Protein AF-A0A812YQ31-F1 (afdb_monomer)

Nearest PDB structures (foldseek):
  6lm0-assembly1_B  TM=9.183E-01  e=3.142E-12  Calothrix sp. NIES-2098
  6lm0-assembly1_A  TM=9.181E-01  e=7.140E-11  Calothrix sp. NIES-2098
  7zoy-assembly1_A  TM=9.240E-01  e=2.851E-09  Synechocystis sp. PCC 7509
  6wp8-assembly1_A  TM=9.241E-01  e=3.699E-09  Mastigocladopsis repens
  6k6k-assembly1_A  TM=8.622E-01  e=5.011E-09  Mastigocladopsis repens

Foldseek 3Di:
DDDDDDDDDDDDDDDDDDDPVVVPDDDDPVVVVVVVVVVVVVVVPDDPDPDPPPDPPVVVPPDDPVVVVVVVVVVVVLVVLLVVQVVCLPVVVLQVLLLVLLVVLLVVLVVQLVVLVVCCVVVQVNVLRPLLNCLSVLSNVLSVCVNVVHQWDAAPNDTDNNSVLVSQLPNVLSLLLLLCLLLVFDPVLNCLLSVLSNLLSVLQVVLQRDDCVPCVPSSVVSNVSSVVSVVSNLVSCVPRRLVHSNVPFDPLSNVLSVQLSVLCVVLVVQLSVLCCCPDSHSSSHHPSVSSSSVSVSSCSNSVVSSVSSCCSVRVVVGPSNDDPPD

pLDDT: mean 79.83, std 22.01, range [25.92, 98.75]

Sequence (326 aa):
MAKAEAREVNWCPDDDTISVSEILATPSTKDEEDQKERDETVREGKLVTPEPSRDNSFAKDLFPEGVRKSLTSVSESLRDRQQKVQSSQHEWWTYQFAIWVSRVVFLLFALASAVLLVFWARHINEEAYVVTFFVMAIAALAYLAKISGMGEIKLGGRKLPIIRYIDWITTTPLMLFELCVVGGAEKHTAILVIGCDLLMLTGGIVSAMIVPKEKSLQRNLWFGISVFFFVIMVTALQVDVANGTVLERPPDVQQLFSYLKWLTIISWSGYPVVVLLGRAHFGLISKGMEDALLCILDCISKIGMEFFVVISCSGEGAQCHAKEDK

Mean predicted aligned error: 12.87 Å

Secondary structure (DSSP, 8-state):
-PPPP------PPP-----GGGGGPPPPHHHHHHHHHHHHHHHTT---PPP--S--HHHHHSS-HHHHHHHHHHHHHHHHHHHHHHHHTT-HHHHHHHHHHHHHHHHHHHHHHHHHHHHHHTTSSGGGTHHHHHHHHHHHHHHHHHHTT-S-EEETTEEE-HHHHHHHHHHHHHHHHHHHHHHT--HHHHHHHHHHHHHHHHHHHHHHHS-HHHHHHHHHHHHHHHHHHHHHHHHHIIIIIITTGGGGS-HHHHHHHHHHHHHHHHHHHHHHHHHHHTTTTT--S-HHHHHHHHHHHHIIIIIHHHHHHHIIIIIS---TT-----

Solvent-accessible surface area (backbone atoms only — not comparable to full-atom values): 17908 Å² total; per-residue (Å²): 135,87,82,84,88,80,86,84,83,86,82,84,83,83,89,82,78,85,62,79,72,72,79,69,65,75,81,52,78,64,57,56,51,59,48,50,55,52,52,49,54,62,71,66,68,65,78,79,73,78,75,85,71,77,84,64,60,73,65,62,77,75,48,57,70,71,57,50,55,49,52,51,53,52,53,49,56,51,49,56,46,28,52,54,25,59,66,48,55,72,40,63,64,47,47,52,49,22,51,53,50,43,52,54,49,24,51,52,26,45,50,52,22,54,53,42,51,51,40,44,77,66,64,53,67,48,84,72,40,54,61,51,28,50,42,26,42,47,44,20,52,35,34,48,34,48,77,70,73,41,50,62,46,78,50,92,91,40,78,40,59,52,34,58,54,56,33,46,73,58,33,52,49,48,56,49,50,51,53,27,49,50,20,53,40,51,72,69,56,42,49,48,36,38,51,23,47,54,49,15,48,49,21,42,51,56,20,59,63,48,51,62,92,82,41,48,67,60,25,52,49,27,38,51,50,12,53,51,26,47,51,51,26,53,45,47,49,48,52,56,17,66,70,36,42,20,72,78,46,58,72,68,44,39,51,51,40,51,52,43,50,51,48,46,55,59,42,56,57,46,50,62,53,46,46,45,36,11,80,71,61,60,28,67,41,30,68,26,51,41,51,32,53,52,45,52,41,50,47,52,47,48,55,51,43,45,50,55,49,47,43,42,48,66,71,70,64,40,72,53,78,66,74,80,91,123

Structure (mmCIF, N/CA/C/O backbone):
data_AF-A0A812YQ31-F1
#
_entry.id   AF-A0A812YQ31-F1
#
loop_
_atom_site.group_PDB
_atom_site.id
_atom_site.type_symbol
_atom_site.label_atom_id
_atom_site.label_alt_id
_atom_site.label_comp_id
_atom_site.label_asym_id
_atom_site.label_entity_id
_atom_site.label_seq_id
_atom_site.pdbx_PDB_ins_code
_atom_site.Cartn_x
_atom_site.Cartn_y
_atom_site.Cartn_z
_atom_site.occupancy
_atom_site.B_iso_or_equiv
_atom_site.auth_seq_id
_atom_site.auth_comp_id
_atom_site.auth_asym_id
_atom_site.auth_atom_id
_atom_site.pdbx_PDB_model_num
ATOM 1 N N . MET A 1 1 ? 63.910 5.066 31.520 1.00 38.97 1 MET A N 1
ATOM 2 C CA . MET A 1 1 ? 63.041 5.690 30.499 1.00 38.97 1 MET A CA 1
ATOM 3 C C . MET A 1 1 ? 61.609 5.312 30.827 1.00 38.97 1 MET A C 1
ATOM 5 O O . MET A 1 1 ? 61.298 4.129 30.849 1.00 38.97 1 MET A O 1
ATOM 9 N N . ALA A 1 2 ? 60.817 6.302 31.235 1.00 33.69 2 ALA A N 1
ATOM 10 C CA . ALA A 1 2 ? 59.476 6.135 31.785 1.00 33.69 2 ALA A CA 1
ATOM 11 C C . ALA A 1 2 ? 58.474 5.669 30.714 1.00 33.69 2 ALA A C 1
ATOM 13 O O . ALA A 1 2 ? 58.464 6.200 29.605 1.00 33.69 2 ALA A O 1
ATOM 14 N N . LYS A 1 3 ? 57.650 4.673 31.062 1.00 32.22 3 LYS A N 1
ATOM 15 C CA . LYS A 1 3 ? 56.455 4.260 30.313 1.00 32.22 3 LYS A CA 1
ATOM 16 C C . LYS A 1 3 ? 55.279 5.130 30.762 1.00 32.22 3 LYS A C 1
ATOM 18 O O . LYS A 1 3 ? 55.107 5.340 31.958 1.00 32.22 3 LYS A O 1
ATOM 23 N N . ALA A 1 4 ? 54.518 5.632 29.795 1.00 34.22 4 ALA A N 1
ATOM 24 C CA . ALA A 1 4 ? 53.351 6.478 30.001 1.00 34.22 4 ALA A CA 1
ATOM 25 C C . ALA A 1 4 ? 52.153 5.685 30.553 1.00 34.22 4 ALA A C 1
ATOM 27 O O . ALA A 1 4 ? 51.920 4.541 30.161 1.00 34.22 4 ALA A O 1
ATOM 28 N N . GLU A 1 5 ? 51.419 6.330 31.457 1.00 32.56 5 GLU A N 1
ATOM 29 C CA . GLU A 1 5 ? 50.183 5.882 32.096 1.00 32.56 5 GLU A CA 1
ATOM 30 C C . GLU A 1 5 ? 49.012 5.854 31.099 1.00 32.56 5 GLU A C 1
ATOM 32 O O . GLU A 1 5 ? 48.800 6.805 30.346 1.00 32.56 5 GLU A O 1
ATOM 37 N N . ALA A 1 6 ? 48.215 4.784 31.133 1.00 32.97 6 ALA A N 1
ATOM 38 C CA . ALA A 1 6 ? 46.879 4.736 30.548 1.00 32.97 6 ALA A CA 1
ATOM 39 C C . ALA A 1 6 ? 45.856 4.828 31.691 1.00 32.97 6 ALA A C 1
ATOM 41 O O . ALA A 1 6 ? 45.921 4.056 32.645 1.00 32.97 6 ALA A O 1
ATOM 42 N N . ARG A 1 7 ? 44.933 5.795 31.613 1.00 28.92 7 ARG A N 1
ATOM 43 C CA . ARG A 1 7 ? 43.797 5.930 32.536 1.00 28.92 7 ARG A CA 1
ATOM 44 C C . ARG A 1 7 ? 42.774 4.824 32.268 1.00 28.92 7 ARG A C 1
ATOM 46 O O . ARG A 1 7 ? 42.212 4.770 31.177 1.00 28.92 7 ARG A O 1
ATOM 53 N N . GLU A 1 8 ? 42.500 4.011 33.281 1.00 30.67 8 GLU A N 1
ATOM 54 C CA . GLU A 1 8 ? 41.323 3.145 33.355 1.00 30.67 8 GLU A CA 1
ATOM 55 C C . GLU A 1 8 ? 40.074 3.990 33.655 1.00 30.67 8 GLU A C 1
ATOM 57 O O . GLU A 1 8 ? 40.070 4.811 34.574 1.00 30.67 8 GLU A O 1
ATOM 62 N N . VAL A 1 9 ? 39.003 3.790 32.884 1.00 32.16 9 VAL A N 1
ATOM 63 C CA . VAL A 1 9 ? 37.647 4.220 33.246 1.00 32.16 9 VAL A CA 1
ATOM 64 C C . VAL A 1 9 ? 36.861 2.949 33.536 1.00 32.16 9 VAL A C 1
ATOM 66 O O . VAL A 1 9 ? 36.591 2.156 32.638 1.00 32.16 9 VAL A O 1
ATOM 69 N N . ASN A 1 10 ? 36.562 2.750 34.815 1.00 27.09 10 ASN A N 1
ATOM 70 C CA . ASN A 1 10 ? 35.830 1.615 35.356 1.00 27.09 10 ASN A CA 1
ATOM 71 C C . ASN A 1 10 ? 34.317 1.871 35.201 1.00 27.09 10 ASN A C 1
ATOM 73 O O . ASN A 1 10 ? 33.834 2.909 35.653 1.00 27.09 10 ASN A O 1
ATOM 77 N N . TRP A 1 11 ? 33.575 0.956 34.572 1.00 25.92 11 TRP A N 1
ATOM 78 C CA . TRP A 1 11 ? 32.107 0.986 34.518 1.00 25.92 11 TRP A CA 1
ATOM 79 C C . TRP A 1 11 ? 31.586 -0.334 35.102 1.00 25.92 11 TRP A C 1
ATOM 81 O O . TRP A 1 11 ? 31.586 -1.360 34.424 1.00 25.92 11 TRP A O 1
ATOM 91 N N . CYS A 1 12 ? 31.211 -0.319 36.385 1.00 31.73 12 CYS A N 1
ATOM 92 C CA . CYS A 1 12 ? 30.432 -1.392 37.008 1.00 31.73 12 CYS A CA 1
ATOM 93 C C . CYS A 1 12 ? 28.958 -1.273 36.581 1.00 31.73 12 CYS A C 1
ATOM 95 O O . CYS A 1 12 ? 28.433 -0.159 36.601 1.00 31.73 12 CYS A O 1
ATOM 97 N N . PRO A 1 13 ? 28.269 -2.383 36.270 1.00 35.03 13 PRO A N 1
ATOM 98 C CA . PRO A 1 13 ? 26.814 -2.451 36.308 1.00 35.03 13 PRO A CA 1
ATOM 99 C C . PRO A 1 13 ? 26.342 -2.862 37.715 1.00 35.03 13 PRO A C 1
ATOM 101 O O . PRO A 1 13 ? 26.778 -3.893 38.226 1.00 35.03 13 PRO A O 1
ATOM 104 N N . ASP A 1 14 ? 25.464 -2.065 38.330 1.00 32.38 14 ASP A N 1
ATOM 105 C CA . ASP A 1 14 ? 24.751 -2.437 39.558 1.00 32.38 14 ASP A CA 1
ATOM 106 C C . ASP A 1 14 ? 23.628 -3.447 39.247 1.00 32.38 14 ASP A C 1
ATOM 108 O O . ASP A 1 14 ? 22.883 -3.304 38.273 1.00 32.38 14 ASP A O 1
ATOM 112 N N . ASP A 1 15 ? 23.552 -4.483 40.085 1.00 36.34 15 ASP A N 1
ATOM 113 C CA . ASP A 1 15 ? 22.546 -5.546 40.118 1.00 36.34 15 ASP A CA 1
ATOM 114 C C . ASP A 1 15 ? 21.174 -5.010 40.569 1.00 36.34 15 ASP A C 1
ATOM 116 O O . ASP A 1 15 ? 20.996 -4.692 41.741 1.00 36.34 15 ASP A O 1
ATOM 120 N N . ASP A 1 16 ? 20.179 -5.030 39.679 1.00 34.41 16 ASP A N 1
ATOM 121 C CA . ASP A 1 16 ? 18.750 -5.002 40.030 1.00 34.41 16 ASP A CA 1
ATOM 122 C C . ASP A 1 16 ? 18.060 -6.223 39.398 1.00 34.41 16 ASP A C 1
ATOM 124 O O . ASP A 1 16 ? 17.380 -6.153 38.369 1.00 34.41 16 ASP A O 1
ATOM 128 N N . THR A 1 17 ? 18.263 -7.396 40.001 1.00 36.09 17 THR A N 1
ATOM 129 C CA . THR A 1 17 ? 17.480 -8.600 39.698 1.00 36.09 17 THR A CA 1
ATOM 130 C C . THR A 1 17 ? 16.288 -8.687 40.653 1.00 36.09 17 THR A C 1
ATOM 132 O O . THR A 1 17 ? 16.418 -9.031 41.824 1.00 36.09 17 THR A O 1
ATOM 135 N N . ILE A 1 18 ? 15.093 -8.377 40.142 1.00 36.38 18 ILE A N 1
ATOM 136 C CA . ILE A 1 18 ? 13.823 -8.547 40.863 1.00 36.38 18 ILE A CA 1
ATOM 137 C C . ILE A 1 18 ? 13.605 -10.043 41.145 1.00 36.38 18 ILE A C 1
ATOM 139 O O . ILE A 1 18 ? 13.580 -10.867 40.226 1.00 36.38 18 ILE A O 1
ATOM 143 N N . SER A 1 19 ? 13.451 -10.402 42.422 1.00 32.75 19 SER A N 1
ATOM 144 C CA . SER A 1 19 ? 13.240 -11.787 42.857 1.00 32.75 19 SER A CA 1
ATOM 145 C C . SER A 1 19 ? 11.811 -12.270 42.568 1.00 32.75 19 SER A C 1
ATOM 147 O O . SER A 1 19 ? 10.828 -11.561 42.776 1.00 32.75 19 SER A O 1
ATOM 149 N N . VAL A 1 20 ? 11.683 -13.528 42.137 1.00 37.25 20 VAL A N 1
ATOM 150 C CA . VAL A 1 20 ? 10.417 -14.184 41.742 1.00 37.25 20 VAL A CA 1
ATOM 151 C C . VAL A 1 20 ? 9.390 -14.281 42.892 1.00 37.25 20 VAL A C 1
ATOM 153 O O . VAL A 1 20 ? 8.209 -14.516 42.646 1.00 37.25 20 VAL A O 1
ATOM 156 N N . SER A 1 21 ? 9.787 -14.040 44.146 1.00 36.31 21 SER A N 1
ATOM 157 C CA . SER A 1 21 ? 8.885 -14.035 45.308 1.00 36.31 21 SER A CA 1
ATOM 158 C C . SER A 1 21 ? 7.972 -12.806 45.417 1.00 36.31 21 SER A C 1
ATOM 160 O O . SER A 1 21 ? 6.925 -12.917 46.047 1.00 36.31 21 SER A O 1
ATOM 162 N N . GLU A 1 22 ? 8.295 -11.672 44.784 1.00 38.97 22 GLU A N 1
ATOM 163 C CA . GLU A 1 22 ? 7.409 -10.487 44.777 1.00 38.97 22 GLU A CA 1
ATOM 164 C C . GLU A 1 22 ? 6.206 -10.637 43.833 1.00 38.97 22 GLU A C 1
ATOM 166 O O . GLU A 1 22 ? 5.187 -9.977 44.012 1.00 38.97 22 GLU A O 1
ATOM 171 N N . ILE A 1 23 ? 6.277 -11.554 42.862 1.00 40.53 23 ILE A N 1
ATOM 172 C CA . ILE A 1 23 ? 5.206 -11.788 41.878 1.00 40.53 23 ILE A CA 1
ATOM 173 C C . ILE A 1 23 ? 4.046 -12.611 42.478 1.00 40.53 23 ILE A C 1
ATOM 175 O O . ILE A 1 23 ? 2.942 -12.612 41.937 1.00 40.53 23 ILE A O 1
ATOM 179 N N . LEU A 1 24 ? 4.267 -13.300 43.605 1.00 34.81 24 LEU A N 1
ATOM 180 C CA . LEU A 1 24 ? 3.298 -14.222 44.215 1.00 34.81 24 LEU A CA 1
ATOM 181 C C . LEU A 1 24 ? 2.659 -13.704 45.515 1.00 34.81 24 LEU A C 1
ATOM 183 O O . LEU A 1 24 ? 1.992 -14.473 46.209 1.00 34.81 24 LEU A O 1
ATOM 187 N N . ALA A 1 25 ? 2.826 -12.424 45.857 1.00 39.62 25 ALA A N 1
ATOM 188 C CA . ALA A 1 25 ? 2.145 -11.845 47.012 1.00 39.62 25 ALA A CA 1
ATOM 189 C C . ALA A 1 25 ? 0.626 -11.768 46.763 1.00 39.62 25 ALA A C 1
ATOM 191 O O . ALA A 1 25 ? 0.162 -11.147 45.807 1.00 39.62 25 ALA A O 1
ATOM 192 N N . THR A 1 26 ? -0.159 -12.416 47.627 1.00 45.66 26 THR A N 1
ATOM 193 C CA . THR A 1 26 ? -1.621 -12.275 47.659 1.00 45.66 26 THR A CA 1
ATOM 194 C C . THR A 1 26 ? -2.001 -10.833 48.018 1.00 45.66 26 THR A C 1
ATOM 196 O O . THR A 1 26 ? -1.341 -10.268 48.897 1.00 45.66 26 THR A O 1
ATOM 199 N N . PRO A 1 27 ? -3.046 -10.241 47.402 1.00 43.50 27 PRO A N 1
ATOM 200 C CA . PRO A 1 27 ? -3.443 -8.858 47.671 1.00 43.50 27 PRO A CA 1
ATOM 201 C C . PRO A 1 27 ? -3.741 -8.636 49.158 1.00 43.50 27 PRO A C 1
ATOM 203 O O . PRO A 1 27 ? -4.258 -9.531 49.830 1.00 43.50 27 PRO A O 1
ATOM 206 N N . SER A 1 28 ? -3.405 -7.456 49.685 1.00 53.28 28 SER A N 1
ATOM 207 C CA . SER A 1 28 ? -3.736 -7.111 51.067 1.00 53.28 28 SER A CA 1
ATOM 208 C C . SER A 1 28 ? -5.233 -6.811 51.193 1.00 53.28 28 SER A C 1
ATOM 210 O O . SER A 1 28 ? -5.890 -6.430 50.228 1.00 53.28 28 SER A O 1
ATOM 212 N N . THR A 1 29 ? -5.782 -6.916 52.402 1.00 44.12 29 THR A N 1
ATOM 213 C CA . THR A 1 29 ? -7.202 -6.641 52.694 1.00 44.12 29 THR A CA 1
ATOM 214 C C . THR A 1 29 ? -7.669 -5.235 52.295 1.00 44.12 29 THR A C 1
ATOM 216 O O . THR A 1 29 ? -8.861 -5.035 52.093 1.00 44.12 29 THR A O 1
ATOM 219 N N . LYS A 1 30 ? -6.753 -4.267 52.141 1.00 45.62 30 LYS A N 1
ATOM 220 C CA . LYS A 1 30 ? -7.062 -2.935 51.593 1.00 45.62 30 LYS A CA 1
ATOM 221 C C . LYS A 1 30 ? -7.267 -2.945 50.081 1.00 45.62 30 LYS A C 1
ATOM 223 O O . LYS A 1 30 ? -8.137 -2.239 49.585 1.00 45.62 30 LYS A O 1
ATOM 228 N N . ASP A 1 31 ? -6.493 -3.757 49.365 1.00 47.62 31 ASP A N 1
ATOM 229 C CA . ASP A 1 31 ? -6.596 -3.865 47.910 1.00 47.62 31 ASP A CA 1
ATOM 230 C C . ASP A 1 31 ? -7.933 -4.506 47.515 1.00 47.62 31 ASP A C 1
ATOM 232 O O . ASP A 1 31 ? -8.534 -4.103 46.526 1.00 47.62 31 ASP A O 1
ATOM 236 N N . GLU A 1 32 ? -8.447 -5.438 48.328 1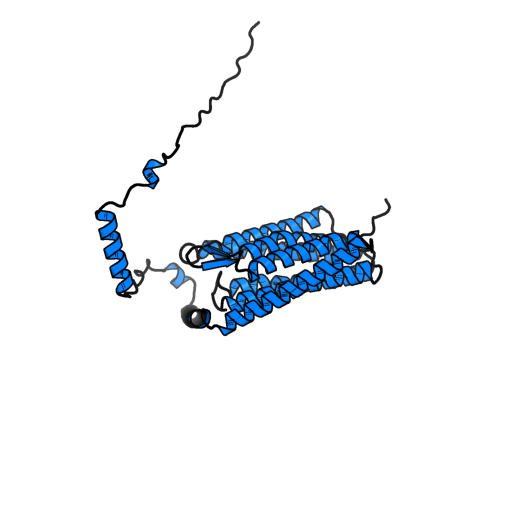.00 50.00 32 GLU A N 1
ATOM 237 C CA . GLU A 1 32 ? -9.771 -6.040 48.130 1.00 50.00 32 GLU A CA 1
ATOM 238 C C . GLU A 1 32 ? -10.928 -5.060 48.389 1.00 50.00 32 GLU A C 1
ATOM 240 O O . GLU A 1 32 ? -11.922 -5.099 47.662 1.00 50.00 32 GLU A O 1
ATOM 245 N N . GLU A 1 33 ? -10.818 -4.162 49.376 1.00 49.03 33 GLU A N 1
ATOM 246 C CA . GLU A 1 33 ? -11.825 -3.116 49.626 1.00 49.03 33 GLU A CA 1
ATOM 247 C C . GLU A 1 33 ? -11.858 -2.081 48.489 1.00 49.03 33 GLU A C 1
ATOM 249 O O . GLU A 1 33 ? -12.936 -1.794 47.962 1.00 49.03 33 GLU A O 1
ATOM 254 N N . ASP A 1 34 ? -10.691 -1.627 48.019 1.00 47.62 34 ASP A N 1
ATOM 255 C CA . ASP A 1 34 ? -10.569 -0.690 46.892 1.00 47.62 34 ASP A CA 1
ATOM 256 C C . ASP A 1 34 ? -11.064 -1.300 45.567 1.00 47.62 34 ASP A C 1
ATOM 258 O O . ASP A 1 34 ? -11.562 -0.594 44.681 1.00 47.62 34 ASP A O 1
ATOM 262 N N . GLN A 1 35 ? -10.934 -2.620 45.392 1.00 45.72 35 GLN A N 1
ATOM 263 C CA . GLN A 1 35 ? -11.453 -3.321 44.215 1.00 45.72 35 GLN A CA 1
ATOM 264 C C . GLN A 1 35 ? -12.970 -3.499 44.281 1.00 45.72 35 GLN A C 1
ATOM 266 O O . GLN A 1 35 ? -13.648 -3.363 43.263 1.00 45.72 35 GLN A O 1
ATOM 271 N N . LYS A 1 36 ? -13.517 -3.727 45.478 1.00 43.66 36 LYS A N 1
ATOM 272 C CA . LYS A 1 36 ? -14.957 -3.870 45.706 1.00 43.66 36 LYS A CA 1
ATOM 273 C C . LYS A 1 36 ? -15.701 -2.547 45.519 1.00 43.66 36 LYS A C 1
ATOM 275 O O . LYS A 1 36 ? -16.756 -2.534 44.890 1.00 43.66 36 LYS A O 1
ATOM 280 N N . GLU A 1 37 ? -15.114 -1.436 45.964 1.00 48.09 37 GLU A N 1
ATOM 281 C CA . GLU A 1 37 ? -15.661 -0.088 45.757 1.00 48.09 37 GLU A CA 1
ATOM 282 C C . GLU A 1 37 ? -15.625 0.316 44.267 1.00 48.09 37 GLU A C 1
ATOM 284 O O . GLU A 1 37 ? -16.568 0.920 43.741 1.00 48.09 37 GLU A O 1
ATOM 289 N N . ARG A 1 38 ? -14.575 -0.107 43.543 1.00 44.00 38 ARG A N 1
ATOM 290 C CA . ARG A 1 38 ? -14.428 0.082 42.088 1.00 44.00 38 ARG A CA 1
ATOM 291 C C . ARG A 1 38 ? -15.414 -0.769 41.280 1.00 44.00 38 ARG A C 1
ATOM 293 O O . ARG A 1 38 ? -15.962 -0.297 40.285 1.00 44.00 38 ARG A O 1
ATOM 300 N N . ASP A 1 39 ? -15.682 -1.997 41.715 1.00 43.28 39 ASP A N 1
ATOM 301 C CA . ASP A 1 39 ? -16.670 -2.880 41.087 1.00 43.28 39 ASP A CA 1
ATOM 302 C C . ASP A 1 39 ? -18.118 -2.437 41.375 1.00 43.28 39 ASP A C 1
ATOM 304 O O . ASP A 1 39 ? -18.990 -2.578 40.509 1.00 43.28 39 ASP A O 1
ATOM 308 N N . GLU A 1 40 ? -18.388 -1.833 42.538 1.00 45.62 40 GLU A N 1
ATOM 309 C CA . GLU A 1 40 ? -19.678 -1.199 42.846 1.00 45.62 40 GLU A CA 1
ATOM 310 C C . GLU A 1 40 ? -19.925 0.054 41.991 1.00 45.62 40 GLU A C 1
ATOM 312 O O . GLU A 1 40 ? -21.015 0.205 41.430 1.00 45.62 40 GLU A O 1
ATOM 317 N N . THR A 1 41 ? -18.907 0.892 41.761 1.00 45.50 41 THR A N 1
ATOM 318 C CA . THR A 1 41 ? -19.031 2.053 40.854 1.00 45.50 41 THR A CA 1
ATOM 319 C C . THR A 1 41 ? -19.254 1.650 39.393 1.00 45.50 41 THR A C 1
ATOM 321 O O . THR A 1 41 ? -19.950 2.355 38.659 1.00 45.50 41 THR A O 1
ATOM 324 N N . VAL A 1 42 ? -18.723 0.501 38.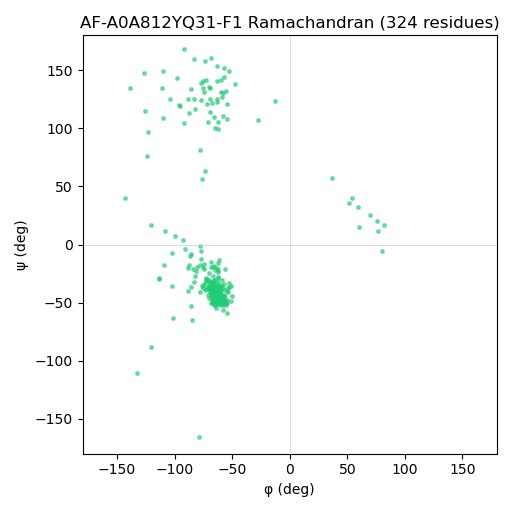962 1.00 47.78 42 VAL A N 1
ATOM 325 C CA . VAL A 1 42 ? -18.958 -0.055 37.618 1.00 47.78 42 VAL A CA 1
ATOM 326 C C . VAL A 1 42 ? -20.356 -0.679 37.493 1.00 47.78 42 VAL A C 1
ATOM 328 O O . VAL A 1 42 ? -20.981 -0.556 36.436 1.00 47.78 42 VAL A O 1
ATOM 331 N N . ARG A 1 43 ? -20.890 -1.300 38.556 1.00 35.72 43 ARG A N 1
ATOM 332 C CA . ARG A 1 43 ? -22.259 -1.854 38.577 1.00 35.72 43 ARG A CA 1
ATOM 333 C C . ARG A 1 43 ? -23.351 -0.784 38.582 1.00 35.72 43 ARG A C 1
ATOM 335 O O . ARG A 1 43 ? -24.414 -1.028 38.016 1.00 35.72 43 ARG A O 1
ATOM 342 N N . GLU A 1 44 ? -23.106 0.387 39.168 1.00 41.56 44 GLU A N 1
ATOM 343 C CA . GLU A 1 44 ? -24.109 1.460 39.257 1.00 41.56 44 GLU A CA 1
ATOM 344 C C . GLU A 1 44 ? -24.322 2.267 37.963 1.00 41.56 44 GLU A C 1
ATOM 346 O O . GLU A 1 44 ? -25.212 3.115 37.917 1.00 41.56 44 GLU A O 1
ATOM 351 N N . GLY A 1 45 ? -23.549 2.044 36.895 1.00 37.31 45 GLY A N 1
ATOM 352 C CA . GLY A 1 45 ? -23.780 2.715 35.607 1.00 37.31 45 GLY A CA 1
ATOM 353 C C . GLY A 1 45 ? -23.705 4.252 35.651 1.00 37.31 45 GLY A C 1
ATOM 354 O O . GLY A 1 45 ? -24.143 4.917 34.709 1.00 37.31 45 GLY A O 1
ATOM 355 N N . LYS A 1 46 ? -23.146 4.842 36.717 1.00 34.22 46 LYS A N 1
ATOM 356 C CA . LYS A 1 46 ? -22.910 6.285 36.801 1.00 34.22 46 LYS A CA 1
ATOM 357 C C . LYS A 1 46 ? -21.784 6.654 35.839 1.00 34.22 46 LYS A C 1
ATOM 359 O O . LYS A 1 46 ? -20.611 6.402 36.102 1.00 34.22 46 LYS A O 1
ATOM 364 N N . LEU A 1 47 ? -22.145 7.281 34.718 1.00 34.06 47 LEU A N 1
ATOM 365 C CA . LEU A 1 47 ? -21.202 8.070 33.931 1.00 34.06 47 LEU A CA 1
ATOM 366 C C . LEU A 1 47 ? -20.572 9.115 34.859 1.00 34.06 47 LEU A C 1
ATOM 368 O O . LEU A 1 47 ? -21.223 10.091 35.228 1.00 34.06 47 LEU A O 1
ATOM 372 N N . VAL A 1 48 ? -19.301 8.929 35.210 1.00 35.44 48 VAL A N 1
ATOM 373 C CA . VAL A 1 48 ? -18.477 10.017 35.735 1.00 35.44 48 VAL A CA 1
ATOM 374 C C . VAL A 1 48 ? -18.330 11.019 34.595 1.00 35.44 48 VAL A C 1
ATOM 376 O O . VAL A 1 48 ? -17.576 10.810 33.644 1.00 35.44 48 VAL A O 1
ATOM 379 N N . THR A 1 49 ? -19.126 12.084 34.642 1.00 34.12 49 THR A N 1
ATOM 380 C CA . THR A 1 49 ? -18.924 13.256 33.796 1.00 34.12 49 THR A CA 1
ATOM 381 C C . THR A 1 49 ? -17.530 13.803 34.097 1.00 34.12 49 THR A C 1
ATOM 383 O O . THR A 1 49 ? -17.235 14.021 35.275 1.00 34.12 49 THR A O 1
ATOM 386 N N . PRO A 1 50 ? -16.660 14.019 33.095 1.00 36.38 50 PRO A N 1
ATOM 387 C CA . PRO A 1 50 ? -15.383 14.658 33.359 1.00 36.38 50 PRO A CA 1
ATOM 388 C C . PRO A 1 50 ? -15.648 16.045 33.948 1.00 36.38 50 PRO A C 1
ATOM 390 O O . PRO A 1 50 ? -16.469 16.797 33.415 1.00 36.38 50 PRO A O 1
ATOM 393 N N . GLU A 1 51 ? -14.970 16.364 35.052 1.00 31.67 51 GLU A N 1
ATOM 394 C CA . GLU A 1 51 ? -14.897 17.730 35.571 1.00 31.67 51 GLU A CA 1
ATOM 395 C C . GLU A 1 51 ? -14.557 18.684 34.414 1.00 31.67 51 GLU A C 1
ATOM 397 O O . GLU A 1 51 ? -13.708 18.345 33.577 1.00 31.67 51 GLU A O 1
ATOM 402 N N . PRO A 1 52 ? -15.200 19.861 34.322 1.00 34.16 52 PRO A N 1
ATOM 403 C CA . PRO A 1 52 ? -14.911 20.804 33.257 1.00 34.16 52 PRO A CA 1
ATOM 404 C C . PRO A 1 52 ? -13.449 21.244 33.373 1.00 34.16 52 PRO A C 1
ATOM 406 O O . PRO A 1 52 ? -13.072 22.016 34.253 1.00 34.16 52 PRO A O 1
ATOM 409 N N . SER A 1 53 ? -12.611 20.730 32.473 1.00 43.50 53 SER A N 1
ATOM 410 C CA . SER A 1 53 ? -11.213 21.122 32.357 1.00 43.50 53 SER A CA 1
ATOM 411 C C . SER A 1 53 ? -11.121 22.635 32.162 1.00 43.50 53 SER A C 1
ATOM 413 O O . SER A 1 53 ? -11.837 23.176 31.316 1.00 43.50 53 SER A O 1
ATOM 415 N N . ARG A 1 54 ? -10.231 23.269 32.939 1.00 43.12 54 ARG A N 1
ATOM 416 C CA . ARG A 1 54 ? -9.768 24.668 32.861 1.00 43.12 54 ARG A CA 1
ATOM 417 C C . ARG A 1 54 ? -10.155 25.395 31.564 1.00 43.12 54 ARG A C 1
ATOM 419 O O . ARG A 1 54 ? -9.792 24.967 30.474 1.00 43.12 54 ARG A O 1
ATOM 426 N N . ASP A 1 55 ? -10.843 26.521 31.747 1.00 42.94 55 ASP A N 1
ATOM 427 C CA . ASP A 1 55 ? -11.292 27.496 30.748 1.00 42.94 55 ASP A CA 1
ATOM 428 C C . ASP A 1 55 ? -10.399 27.560 29.491 1.00 42.94 55 ASP A C 1
ATOM 430 O O . ASP A 1 55 ? -9.286 28.084 29.510 1.00 42.94 55 ASP A O 1
ATOM 434 N N . ASN A 1 56 ? -10.908 27.020 28.378 1.00 48.38 56 ASN A N 1
ATOM 435 C CA . ASN A 1 56 ? -10.299 27.099 27.046 1.00 48.38 56 ASN A CA 1
ATOM 436 C C . ASN A 1 56 ? -10.456 28.521 26.465 1.00 48.38 56 ASN A C 1
ATOM 438 O O . ASN A 1 56 ? -11.129 28.712 25.447 1.00 48.38 56 ASN A O 1
ATOM 442 N N . SER A 1 57 ? -9.856 29.530 27.102 1.00 48.22 57 SER A N 1
ATOM 443 C CA . SER A 1 57 ? -9.806 30.905 26.579 1.00 48.22 57 SER A CA 1
ATOM 444 C C . SER A 1 57 ? -9.147 30.956 25.195 1.00 48.22 57 SER A C 1
ATOM 446 O O . SER A 1 57 ? -9.661 31.598 24.288 1.00 48.22 57 SER A O 1
ATOM 448 N N . PHE A 1 58 ? -8.119 30.135 24.968 1.00 52.44 58 PHE A N 1
ATOM 449 C CA . PHE A 1 58 ? -7.401 30.051 23.692 1.00 52.44 58 PHE A CA 1
ATOM 450 C C . PHE A 1 58 ? -8.286 29.657 22.492 1.00 52.44 58 PHE A C 1
ATOM 452 O O . PHE A 1 58 ? -8.107 30.158 21.387 1.00 52.44 58 PHE A O 1
ATOM 459 N N . ALA A 1 59 ? -9.279 28.784 22.692 1.00 51.53 59 ALA A N 1
ATOM 460 C CA . ALA A 1 59 ? -10.201 28.383 21.625 1.00 51.53 59 ALA A CA 1
ATOM 461 C C . ALA A 1 59 ? -11.325 29.406 21.382 1.00 51.53 59 ALA A C 1
ATOM 463 O O . ALA A 1 59 ? -11.960 29.363 20.328 1.00 51.53 59 ALA A O 1
ATOM 464 N N . LYS A 1 60 ? -11.599 30.291 22.355 1.00 50.75 60 LYS A N 1
ATOM 465 C CA . LYS A 1 60 ? -12.595 31.368 22.225 1.00 50.75 60 LYS A CA 1
ATOM 466 C C . LYS A 1 60 ? -12.085 32.495 21.320 1.00 50.75 60 LYS A C 1
ATOM 468 O O . LYS A 1 60 ? -12.890 33.051 20.584 1.00 50.75 60 LYS A O 1
ATOM 473 N N . ASP A 1 61 ? -10.779 32.757 21.326 1.00 58.97 61 ASP A N 1
ATOM 474 C CA . ASP A 1 61 ? -10.172 33.863 20.571 1.00 58.97 61 ASP A CA 1
ATOM 475 C C . ASP A 1 61 ? -9.785 33.486 19.128 1.00 58.97 61 ASP A C 1
ATOM 477 O O . ASP A 1 61 ? -9.644 34.355 18.270 1.00 58.97 61 ASP A O 1
ATOM 481 N N . LEU A 1 62 ? -9.627 32.189 18.834 1.00 67.56 62 LEU A N 1
ATOM 482 C CA . LEU A 1 62 ? -9.105 31.709 17.547 1.00 67.56 62 LEU A CA 1
ATOM 483 C C . LEU A 1 62 ? -10.168 31.596 16.437 1.00 67.56 62 LEU A C 1
ATOM 485 O O . LEU A 1 62 ? -9.818 31.565 15.258 1.00 67.56 62 LEU A O 1
ATOM 489 N N . PHE A 1 63 ? -11.459 31.514 16.787 1.00 72.12 63 PHE A N 1
ATOM 490 C CA . PHE A 1 63 ? -12.534 31.264 15.821 1.00 72.12 63 PHE A CA 1
ATOM 491 C C . PHE A 1 63 ? -13.789 32.115 16.087 1.00 72.12 63 PHE A C 1
ATOM 493 O O . PHE A 1 63 ? -14.273 32.144 17.219 1.00 72.12 63 PHE A O 1
ATOM 500 N N . PRO A 1 64 ? -14.392 32.731 15.048 1.00 83.62 64 PRO A N 1
ATOM 501 C CA . PRO A 1 64 ? -15.669 33.438 15.164 1.00 83.62 64 PRO A CA 1
ATOM 502 C C . PRO A 1 64 ? -16.797 32.542 15.704 1.00 83.62 64 PRO A C 1
ATOM 504 O O . PRO A 1 64 ? -16.829 31.340 15.427 1.00 83.62 64 PRO A O 1
ATOM 507 N N . GLU A 1 65 ? -17.792 33.122 16.387 1.00 76.94 65 GLU A N 1
ATOM 508 C CA . GLU A 1 65 ? -18.918 32.367 16.973 1.00 76.94 65 GLU A CA 1
ATOM 509 C C . GLU A 1 65 ? -19.651 31.459 15.971 1.00 76.94 65 GLU A C 1
ATOM 511 O O . GLU A 1 65 ? -20.049 30.344 16.317 1.00 76.94 65 GLU A O 1
ATOM 516 N N . GLY A 1 66 ? -19.806 31.907 14.720 1.00 76.62 66 GLY A N 1
ATOM 517 C CA . GLY A 1 66 ? -20.423 31.110 13.655 1.00 76.62 66 GLY A CA 1
ATOM 518 C C . GLY A 1 66 ? -19.630 29.842 13.326 1.00 76.62 66 GLY A C 1
ATOM 519 O O . GLY A 1 66 ? -20.212 28.768 13.170 1.00 76.62 66 GLY A O 1
ATOM 520 N N . VAL A 1 67 ? -18.296 29.937 13.308 1.00 78.75 67 VAL A N 1
ATOM 521 C CA . VAL A 1 67 ? -17.402 28.786 13.109 1.00 78.75 67 VAL A CA 1
ATOM 522 C C . VAL A 1 67 ? -17.495 27.848 14.306 1.00 78.75 67 VAL A C 1
ATOM 524 O O . VAL A 1 67 ? -17.605 26.639 14.130 1.00 78.75 67 VAL A O 1
ATOM 527 N N . ARG A 1 68 ? -17.555 28.388 15.526 1.00 77.38 68 ARG A N 1
ATOM 528 C CA . ARG A 1 68 ? -17.683 27.586 16.746 1.00 77.38 68 ARG A CA 1
ATOM 529 C C . ARG A 1 68 ? -18.970 26.759 16.775 1.00 77.38 68 ARG A C 1
ATOM 531 O O . ARG A 1 68 ? -18.898 25.567 17.050 1.00 77.38 68 ARG A O 1
ATOM 538 N N . LYS A 1 69 ? -20.118 27.364 16.447 1.00 78.75 69 LYS A N 1
ATOM 539 C CA . LYS A 1 69 ? -21.414 26.660 16.364 1.00 78.75 69 LYS A CA 1
ATOM 540 C C . LYS A 1 69 ? -21.418 25.574 15.285 1.00 78.75 69 LYS A C 1
ATOM 542 O O . LYS A 1 69 ? -21.974 24.497 15.491 1.00 78.75 69 LYS A O 1
ATOM 547 N N . SER A 1 70 ? -20.770 25.840 14.150 1.00 78.56 70 SER A N 1
ATOM 548 C CA . SER A 1 70 ? -20.582 24.841 13.095 1.00 78.56 70 SER A CA 1
ATOM 549 C C . SER A 1 70 ? -19.727 23.668 13.588 1.00 78.56 70 SER A C 1
ATOM 551 O O . SER A 1 70 ? -20.132 22.514 13.469 1.00 78.56 70 SER A O 1
ATOM 553 N N . LEU A 1 71 ? -18.596 23.945 14.247 1.00 80.75 71 LEU A N 1
ATOM 554 C CA . LEU A 1 71 ? -17.719 22.915 14.811 1.00 80.75 71 LEU A CA 1
ATOM 555 C C . LEU A 1 71 ? -18.421 22.065 15.876 1.00 80.75 71 LEU A C 1
ATOM 557 O O . LEU A 1 71 ? -18.238 20.848 15.895 1.00 80.75 71 LEU A O 1
ATOM 561 N N . THR A 1 72 ? -19.241 22.670 16.742 1.00 80.25 72 THR A N 1
ATOM 562 C CA . THR A 1 72 ? -20.012 21.918 17.744 1.00 80.25 72 THR A CA 1
ATOM 563 C C . THR A 1 72 ? -21.072 21.036 17.090 1.00 80.25 72 THR A C 1
ATOM 565 O O . THR A 1 72 ? -21.146 19.857 17.422 1.00 80.25 72 THR A O 1
ATOM 568 N N . SER A 1 73 ? -21.808 21.558 16.104 1.00 83.31 73 SER A N 1
ATOM 569 C CA . SER A 1 73 ? -22.809 20.803 15.335 1.00 83.31 73 SER A CA 1
ATOM 570 C C . SER A 1 73 ? -22.189 19.615 14.585 1.00 83.31 73 SER A C 1
ATOM 572 O O . SER A 1 73 ? -22.687 18.490 14.655 1.00 83.31 73 SER A O 1
ATOM 574 N N . VAL A 1 74 ? -21.041 19.825 13.932 1.00 81.81 74 VAL A N 1
ATOM 575 C CA . VAL A 1 74 ? -20.271 18.754 13.281 1.00 81.81 74 VAL A CA 1
ATOM 576 C C . VAL A 1 74 ? -19.788 17.732 14.311 1.00 81.81 74 VAL A C 1
ATOM 578 O O . VAL A 1 74 ? -19.904 16.529 14.086 1.00 81.81 74 VAL A O 1
ATOM 581 N N . SER A 1 75 ? -19.278 18.185 15.457 1.00 82.75 75 SER A N 1
ATOM 582 C CA . SER A 1 75 ? -18.795 17.296 16.516 1.00 82.75 75 SER A CA 1
ATOM 583 C C . SER A 1 75 ? -19.909 16.444 17.133 1.00 82.75 75 SER A C 1
ATOM 585 O O . SER A 1 75 ? -19.655 15.292 17.480 1.00 82.75 75 SER A O 1
ATOM 587 N N . GLU A 1 76 ? -21.123 16.974 17.269 1.00 84.44 76 GLU A N 1
ATOM 588 C CA . GLU A 1 76 ? -22.306 16.216 17.697 1.00 84.44 76 GLU A CA 1
ATOM 589 C C . GLU A 1 76 ? -22.712 15.181 16.644 1.00 84.44 76 GLU A C 1
ATOM 591 O O . GLU A 1 76 ? -22.777 13.995 16.955 1.00 84.44 76 GLU A O 1
ATOM 596 N N . SER A 1 77 ? -22.832 15.588 15.377 1.00 83.81 77 SER A N 1
ATOM 597 C CA . SER A 1 77 ? -23.154 14.682 14.264 1.00 83.81 77 SER A CA 1
ATOM 598 C C . SER A 1 77 ? -22.161 13.516 14.132 1.00 83.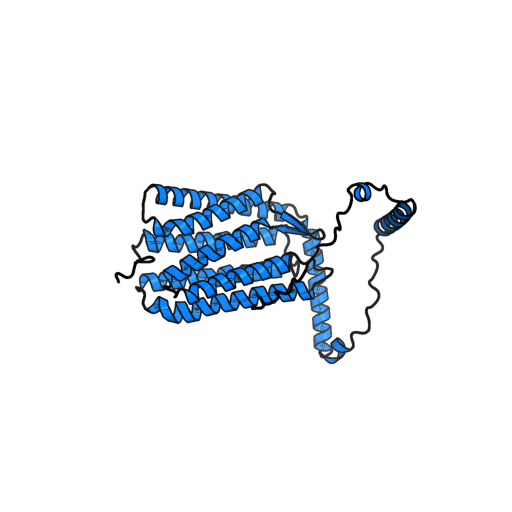81 77 SER A C 1
ATOM 600 O O . SER A 1 77 ? -22.546 12.371 13.876 1.00 83.81 77 SER A O 1
ATOM 602 N N . LEU A 1 78 ? -20.865 13.780 14.337 1.00 84.19 78 LEU A N 1
ATOM 603 C CA . LEU A 1 78 ? -19.830 12.746 14.332 1.00 84.19 78 LEU A CA 1
ATOM 604 C C . LEU A 1 78 ? -19.979 11.773 15.507 1.00 84.19 78 LEU A C 1
ATOM 606 O O . LEU A 1 78 ? -19.822 10.569 15.303 1.00 84.19 78 LEU A O 1
ATOM 610 N N . ARG A 1 79 ? -20.309 12.265 16.708 1.00 84.25 79 ARG A N 1
ATOM 611 C CA . ARG A 1 79 ? -20.545 11.419 17.890 1.00 84.25 79 ARG A CA 1
ATOM 612 C C . ARG A 1 79 ? -21.760 10.514 17.706 1.00 84.25 79 ARG A C 1
ATOM 614 O O . ARG A 1 79 ? -21.655 9.318 17.969 1.00 84.25 79 ARG A O 1
ATOM 621 N N . ASP A 1 80 ? -22.851 11.040 17.157 1.00 85.25 80 ASP A N 1
ATOM 622 C CA . ASP A 1 80 ? -24.048 10.247 16.852 1.00 85.25 80 ASP A CA 1
ATOM 623 C C . ASP A 1 80 ? -23.733 9.120 15.859 1.00 85.25 80 ASP A C 1
ATOM 625 O O . ASP A 1 80 ? -24.143 7.967 16.035 1.00 85.25 80 ASP A O 1
ATOM 629 N N . ARG A 1 81 ? -22.939 9.425 14.821 1.00 82.44 81 ARG A N 1
ATOM 630 C CA . ARG A 1 81 ? -22.472 8.419 13.856 1.00 82.44 81 ARG A CA 1
ATOM 631 C C . ARG A 1 81 ? -21.584 7.366 14.507 1.00 82.44 81 ARG A C 1
ATOM 633 O O . ARG A 1 81 ? -21.795 6.183 14.256 1.00 82.44 81 ARG A O 1
ATOM 640 N N . GLN A 1 82 ? -20.628 7.768 15.342 1.00 84.06 82 GLN A N 1
ATOM 641 C CA . GLN A 1 82 ? -19.759 6.843 16.076 1.00 84.06 82 GLN A CA 1
ATOM 642 C C . GLN A 1 82 ? -20.571 5.896 16.962 1.00 84.06 82 GLN A C 1
ATOM 644 O O . GLN A 1 82 ? -20.338 4.689 16.948 1.00 84.06 82 GLN A O 1
ATOM 649 N N . GLN A 1 83 ? -21.569 6.415 17.679 1.00 83.12 83 GLN A N 1
ATOM 650 C CA . GLN A 1 83 ? -22.430 5.607 18.538 1.00 83.12 83 GLN A CA 1
ATOM 651 C C . GLN A 1 83 ? -23.258 4.600 17.727 1.00 83.12 83 GLN A C 1
ATOM 6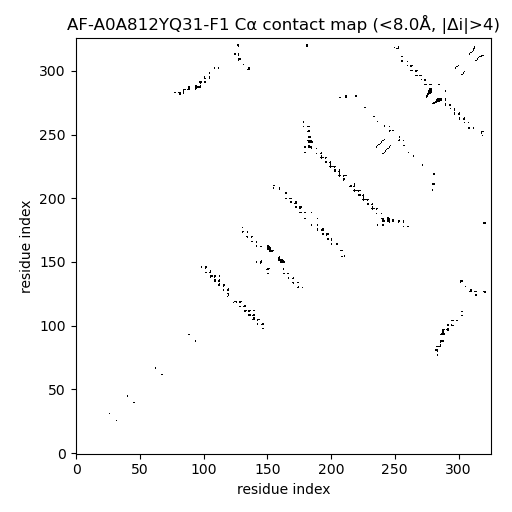53 O O . GLN A 1 83 ? -23.355 3.432 18.108 1.00 83.12 83 GLN A O 1
ATOM 658 N N . LYS A 1 84 ? -23.786 5.015 16.568 1.00 82.06 84 LYS A N 1
ATOM 659 C CA . LYS A 1 84 ? -24.497 4.123 15.639 1.00 82.06 84 LYS A CA 1
ATOM 660 C C . LYS A 1 84 ? -23.588 3.044 15.040 1.00 82.06 84 LYS A C 1
ATOM 662 O O . LYS A 1 84 ? -24.019 1.914 14.842 1.00 82.06 84 LYS A O 1
ATOM 667 N N . VAL A 1 85 ? -22.334 3.372 14.743 1.00 80.31 85 VAL A N 1
ATOM 668 C CA . VAL A 1 85 ? -21.350 2.393 14.253 1.00 80.31 85 VAL A CA 1
ATOM 669 C C . VAL A 1 85 ? -20.957 1.413 15.357 1.00 80.31 85 VAL A C 1
ATOM 671 O O . VAL A 1 85 ? -20.756 0.230 15.101 1.00 80.31 85 VAL A O 1
ATOM 674 N N . GLN A 1 86 ? -20.874 1.878 16.601 1.00 77.81 86 GLN A N 1
ATOM 675 C CA . GLN A 1 86 ? -20.555 1.020 17.733 1.00 77.81 86 GLN A CA 1
ATOM 676 C C . GLN A 1 86 ? -21.681 0.022 18.033 1.00 77.81 86 GLN A C 1
ATOM 678 O O . GLN A 1 86 ? -21.390 -1.137 18.329 1.00 77.81 86 GLN A O 1
ATOM 683 N N . SER A 1 87 ? -22.951 0.419 17.890 1.00 73.69 87 SER A N 1
ATOM 684 C CA . SER A 1 87 ? -24.072 -0.527 17.971 1.00 73.69 87 SER A CA 1
ATOM 685 C C . SER A 1 87 ? -24.106 -1.489 16.778 1.00 73.69 87 SER A C 1
ATOM 687 O O . SER A 1 87 ? -24.374 -2.676 16.966 1.00 73.69 87 SER A O 1
ATOM 689 N N . SER A 1 88 ? -23.750 -1.020 15.576 1.00 71.75 88 SER A N 1
ATOM 690 C CA . SER A 1 88 ? -23.682 -1.857 14.371 1.00 71.75 88 SER A CA 1
ATOM 691 C C . SER A 1 88 ? -22.476 -2.800 14.336 1.00 71.75 88 SER A C 1
ATOM 693 O O . SER A 1 88 ? -22.454 -3.778 13.595 1.00 71.75 88 SER A O 1
ATOM 695 N N . GLN A 1 89 ? -21.457 -2.569 15.165 1.00 66.19 89 GLN A N 1
ATOM 696 C CA . GLN A 1 89 ? -20.255 -3.402 15.200 1.00 66.19 89 GLN A CA 1
ATOM 697 C C . GLN A 1 89 ? -20.546 -4.863 15.596 1.00 66.19 89 GLN A C 1
ATOM 699 O O . GLN A 1 89 ? -19.760 -5.754 15.268 1.00 66.19 89 GLN A O 1
ATOM 704 N N . HIS A 1 90 ? -21.670 -5.108 16.273 1.00 64.00 90 HIS A N 1
ATOM 705 C CA . HIS A 1 90 ? -22.159 -6.441 16.626 1.00 64.00 90 HIS A CA 1
ATOM 706 C C . HIS A 1 90 ? -23.092 -7.049 15.571 1.00 64.00 90 HIS A C 1
ATOM 708 O O . HIS A 1 90 ? -23.495 -8.205 15.710 1.00 64.00 90 HIS A O 1
ATOM 714 N N . GLU A 1 91 ? -23.429 -6.310 14.512 1.00 71.81 91 GLU A N 1
ATOM 715 C CA . GLU A 1 91 ? -24.258 -6.818 13.428 1.00 71.81 91 GLU A CA 1
ATOM 716 C C . GLU A 1 91 ? -23.516 -7.928 12.696 1.00 71.81 91 GLU A C 1
ATOM 718 O O . GLU A 1 91 ? -22.531 -7.715 11.977 1.00 71.81 91 GLU A O 1
ATOM 723 N N . TRP A 1 92 ? -24.031 -9.140 12.889 1.00 74.62 92 TRP A N 1
ATOM 724 C CA . TRP A 1 92 ? -23.466 -10.379 12.379 1.00 74.62 92 TRP A CA 1
ATOM 725 C C . TRP A 1 92 ? -23.166 -10.316 10.876 1.00 74.62 92 TRP A C 1
ATOM 727 O O . TRP A 1 92 ? -22.138 -10.831 10.442 1.00 74.62 92 TRP A O 1
ATOM 737 N N . TRP A 1 93 ? -23.987 -9.619 10.080 1.00 79.88 93 TRP A N 1
ATOM 738 C CA . TRP A 1 93 ? -23.794 -9.549 8.629 1.00 79.88 93 TRP A CA 1
ATOM 739 C C . TRP A 1 93 ? -22.501 -8.834 8.219 1.00 79.88 93 TRP A C 1
ATOM 741 O O . TRP A 1 93 ? -21.840 -9.293 7.291 1.00 79.88 93 TRP A O 1
ATOM 751 N N . THR A 1 94 ? -22.098 -7.749 8.897 1.00 79.88 94 THR A N 1
ATOM 752 C CA . THR A 1 94 ? -20.876 -7.006 8.526 1.00 79.88 94 THR A CA 1
ATOM 753 C C . THR A 1 94 ? -19.631 -7.851 8.773 1.00 79.88 94 THR A C 1
ATOM 755 O O . THR A 1 94 ? -18.679 -7.822 7.994 1.00 79.88 94 THR A O 1
ATOM 758 N N . TYR A 1 95 ? -19.667 -8.653 9.835 1.00 81.06 95 TYR A N 1
ATOM 759 C CA . TYR A 1 95 ? -18.619 -9.596 10.181 1.00 81.06 95 TYR A CA 1
ATOM 760 C C . TYR A 1 95 ? -18.563 -10.775 9.202 1.00 81.06 95 TYR A C 1
ATOM 762 O O . TYR A 1 95 ? -17.486 -11.107 8.707 1.00 81.06 95 TYR A O 1
ATOM 770 N N . GLN A 1 96 ? -19.713 -11.370 8.868 1.00 86.25 96 GLN A N 1
ATOM 771 C CA . GLN A 1 96 ? -19.777 -12.449 7.879 1.00 86.25 96 GLN A CA 1
ATOM 772 C C . GLN A 1 96 ? -19.300 -11.990 6.504 1.00 86.25 96 GLN A C 1
ATOM 774 O O . GLN A 1 96 ? -18.508 -12.682 5.871 1.00 86.25 96 GLN A O 1
ATOM 779 N N . PHE A 1 97 ? -19.733 -10.808 6.064 1.00 89.25 97 PHE A N 1
ATOM 780 C CA . PHE A 1 97 ? -19.286 -10.221 4.806 1.00 89.25 97 PHE A CA 1
ATOM 781 C C . PHE A 1 97 ? -17.761 -10.069 4.773 1.00 89.25 97 PHE A C 1
ATOM 783 O O . PHE A 1 97 ? -17.118 -10.541 3.838 1.00 89.25 97 PHE A O 1
ATOM 790 N N . ALA A 1 98 ? -17.165 -9.510 5.830 1.00 89.56 98 ALA A N 1
ATOM 791 C CA . ALA A 1 98 ? -15.716 -9.353 5.930 1.00 89.56 98 ALA A CA 1
ATOM 792 C C . ALA A 1 98 ? -14.961 -10.691 5.883 1.00 89.56 98 ALA A C 1
ATOM 794 O O . ALA A 1 98 ? -13.915 -10.784 5.237 1.00 89.56 98 ALA A O 1
ATOM 795 N N . ILE A 1 99 ? -15.485 -11.738 6.532 1.00 90.69 99 ILE A N 1
ATOM 796 C CA . ILE A 1 99 ? -14.905 -13.088 6.477 1.00 90.69 99 ILE A CA 1
ATOM 797 C C . ILE A 1 99 ? -14.963 -13.646 5.058 1.00 90.69 99 ILE A C 1
ATOM 799 O O . ILE A 1 99 ? -13.957 -14.162 4.574 1.00 90.69 99 ILE A O 1
ATOM 803 N N . TRP A 1 100 ? -16.116 -13.555 4.392 1.00 93.94 100 TRP A N 1
ATOM 804 C CA . TRP A 1 100 ? -16.274 -14.058 3.029 1.00 93.94 100 TRP A CA 1
ATOM 805 C C . TRP A 1 100 ? -15.335 -13.351 2.057 1.00 93.94 100 TRP A C 1
ATOM 807 O O . TRP A 1 100 ? -14.618 -14.025 1.322 1.00 93.94 100 TRP A O 1
ATOM 817 N N . VAL A 1 101 ? -15.255 -12.020 2.127 1.00 95.25 101 VAL A N 1
ATOM 818 C CA . VAL A 1 101 ? -14.295 -11.235 1.340 1.00 95.25 101 VAL A CA 1
ATOM 819 C C . VAL A 1 101 ? -12.861 -11.680 1.642 1.00 95.25 101 VAL A C 1
ATOM 821 O O . VAL A 1 101 ? -12.111 -11.974 0.717 1.00 95.25 101 VAL A O 1
ATOM 824 N N . SER A 1 102 ? -12.490 -11.828 2.919 1.00 94.62 102 SER A N 1
ATOM 825 C CA . SER A 1 102 ? -11.138 -12.265 3.309 1.00 94.62 102 SER A CA 1
ATOM 826 C C . SER A 1 102 ? -10.793 -13.662 2.779 1.00 94.62 102 SER A C 1
ATOM 828 O O . SER A 1 102 ? -9.656 -13.900 2.386 1.00 94.62 102 SER A O 1
ATOM 830 N N . ARG A 1 103 ? -11.758 -14.592 2.748 1.00 96.38 103 ARG A N 1
ATOM 831 C CA . ARG A 1 103 ? -11.571 -15.947 2.200 1.00 96.38 103 ARG A CA 1
ATOM 832 C C . ARG A 1 103 ? -11.386 -15.935 0.689 1.00 96.38 103 ARG A C 1
ATOM 834 O O . ARG A 1 103 ? -10.521 -16.643 0.190 1.00 96.38 103 ARG A O 1
ATOM 841 N N . VAL A 1 104 ? -12.176 -15.138 -0.028 1.00 97.12 104 VAL A N 1
ATOM 842 C CA . VAL A 1 104 ? -12.018 -14.982 -1.481 1.00 97.12 104 VAL A CA 1
ATOM 843 C C . VAL A 1 104 ? -10.645 -14.391 -1.792 1.00 97.12 104 VAL A C 1
ATOM 845 O O . VAL A 1 104 ? -9.915 -14.956 -2.597 1.00 97.12 104 VAL A O 1
ATOM 848 N N . VAL A 1 105 ? -10.253 -13.319 -1.101 1.00 96.50 105 VAL A N 1
ATOM 849 C CA . VAL A 1 105 ? -8.944 -12.677 -1.291 1.00 96.50 105 VAL A CA 1
ATOM 850 C C . VAL A 1 105 ? -7.791 -13.626 -0.951 1.00 96.50 105 VAL A C 1
ATOM 852 O O . VAL A 1 105 ? -6.840 -13.722 -1.722 1.00 96.50 105 VAL A O 1
ATOM 855 N N . PHE A 1 106 ? -7.902 -14.404 0.131 1.00 97.44 106 PHE A N 1
ATOM 856 C CA . PHE A 1 106 ? -6.950 -15.476 0.438 1.00 97.44 106 PHE A CA 1
ATOM 857 C C . PHE A 1 106 ? -6.788 -16.458 -0.732 1.00 97.44 106 PHE A C 1
ATOM 859 O O . PHE A 1 106 ? -5.664 -16.741 -1.140 1.00 97.44 106 PHE A O 1
ATOM 866 N N . LEU A 1 107 ? -7.899 -16.970 -1.276 1.00 97.62 107 LEU A N 1
ATOM 867 C CA . LEU A 1 107 ? -7.866 -17.932 -2.379 1.00 97.62 107 LEU A CA 1
ATOM 868 C C . LEU A 1 107 ? -7.233 -17.336 -3.638 1.00 97.62 107 LEU A C 1
ATOM 870 O O . LEU A 1 107 ? -6.487 -18.034 -4.319 1.00 97.62 107 LEU A O 1
ATOM 874 N N . LEU A 1 108 ? -7.493 -16.058 -3.927 1.00 97.69 108 LEU A N 1
ATOM 875 C CA . LEU A 1 108 ? -6.877 -15.361 -5.054 1.00 97.69 108 LEU A CA 1
ATOM 876 C C . LEU A 1 108 ? -5.356 -15.245 -4.885 1.00 97.69 108 LEU A C 1
ATOM 878 O O . LEU A 1 108 ? -4.626 -15.593 -5.810 1.00 97.69 108 LEU A O 1
ATOM 882 N N . PHE A 1 109 ? -4.870 -14.840 -3.707 1.00 97.81 109 PHE A N 1
ATOM 883 C CA . PHE A 1 109 ? -3.429 -14.772 -3.434 1.00 97.81 109 PHE A CA 1
ATOM 884 C C . PHE A 1 109 ? -2.757 -16.145 -3.468 1.00 97.81 109 PHE A C 1
ATOM 886 O O . PHE A 1 109 ? -1.688 -16.296 -4.059 1.00 97.81 109 PHE A O 1
ATOM 893 N N . ALA A 1 110 ? -3.393 -17.161 -2.882 1.00 97.38 110 ALA A N 1
ATOM 894 C CA . ALA A 1 110 ? -2.875 -18.524 -2.892 1.00 97.38 110 ALA A CA 1
ATOM 895 C C . ALA A 1 110 ? -2.794 -19.089 -4.320 1.00 97.38 110 ALA A C 1
ATOM 897 O O . ALA A 1 110 ? -1.787 -19.692 -4.687 1.00 97.38 110 ALA A O 1
ATOM 898 N N . LEU A 1 111 ? -3.826 -18.858 -5.140 1.00 96.38 111 LEU A N 1
ATOM 899 C CA . LEU A 1 111 ? -3.840 -19.273 -6.541 1.00 96.38 111 LEU A CA 1
ATOM 900 C C . LEU A 1 111 ? -2.768 -18.541 -7.355 1.00 96.38 111 LEU A C 1
ATOM 902 O O . LEU A 1 111 ? -2.018 -19.193 -8.075 1.00 96.38 111 LEU A O 1
ATOM 906 N N . ALA A 1 112 ? -2.664 -17.215 -7.219 1.00 94.19 112 ALA A N 1
ATOM 907 C CA . ALA A 1 112 ? -1.644 -16.424 -7.904 1.00 94.19 112 ALA A CA 1
ATOM 908 C C . ALA A 1 112 ? -0.230 -16.901 -7.536 1.00 94.19 112 ALA A C 1
ATOM 910 O O . ALA A 1 112 ? 0.572 -17.184 -8.421 1.00 94.19 112 ALA A O 1
ATOM 911 N N . SER A 1 113 ? 0.049 -17.093 -6.243 1.00 94.31 113 SER A N 1
ATOM 912 C CA . SER A 1 113 ? 1.330 -17.627 -5.765 1.00 94.31 113 SER A CA 1
ATOM 913 C C . SER A 1 113 ? 1.639 -19.010 -6.353 1.00 94.31 113 SER A C 1
ATOM 915 O O . SER A 1 113 ? 2.752 -19.239 -6.826 1.00 94.31 113 SER A O 1
ATOM 917 N N . ALA A 1 114 ? 0.656 -19.917 -6.399 1.00 93.50 114 ALA A N 1
ATOM 918 C CA . ALA A 1 114 ? 0.833 -21.246 -6.979 1.00 93.50 114 ALA A CA 1
ATOM 919 C C . ALA A 1 114 ? 1.129 -21.197 -8.488 1.00 93.50 114 ALA A C 1
ATOM 921 O O . ALA A 1 114 ? 2.004 -21.918 -8.963 1.00 93.50 114 ALA A O 1
ATOM 922 N N . VAL A 1 115 ? 0.439 -20.333 -9.241 1.00 90.75 115 VAL A N 1
ATOM 923 C CA . VAL A 1 115 ? 0.688 -20.139 -10.681 1.00 90.75 115 VAL A CA 1
ATOM 924 C C . VAL A 1 115 ? 2.100 -19.602 -10.924 1.00 90.75 115 VAL A C 1
ATOM 926 O O . VAL A 1 115 ? 2.823 -20.146 -11.758 1.00 90.75 115 VAL A O 1
ATOM 929 N N . LEU A 1 116 ? 2.523 -18.592 -10.161 1.00 88.62 116 LEU A N 1
ATOM 930 C CA . LEU A 1 116 ? 3.862 -18.005 -10.268 1.00 88.62 116 LEU A CA 1
ATOM 931 C C . LEU A 1 116 ? 4.959 -19.014 -9.91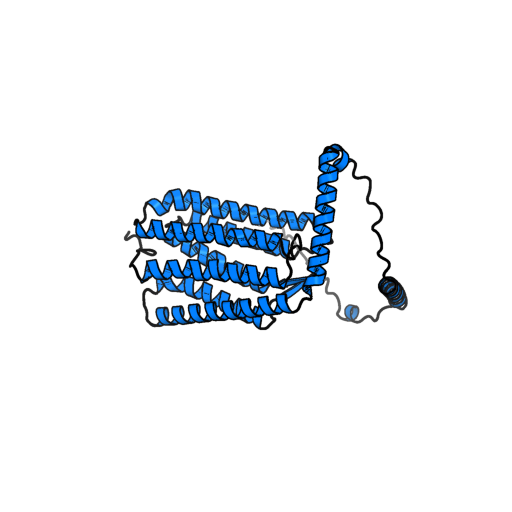6 1.00 88.62 116 LEU A C 1
ATOM 933 O O . LEU A 1 116 ? 5.973 -19.089 -10.607 1.00 88.62 116 LEU A O 1
ATOM 937 N N . LEU A 1 117 ? 4.729 -19.856 -8.90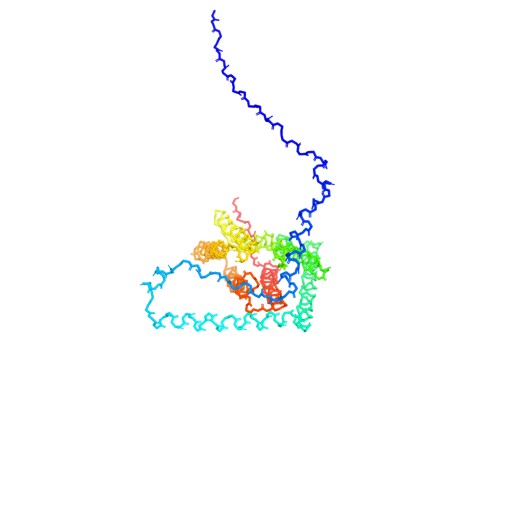3 1.00 87.81 117 LEU A N 1
ATOM 938 C CA . LEU A 1 117 ? 5.644 -20.940 -8.551 1.00 87.81 117 LEU A CA 1
ATOM 939 C C . LEU A 1 117 ? 5.789 -21.960 -9.691 1.00 87.81 117 LEU A C 1
ATOM 941 O O . LEU A 1 117 ? 6.889 -22.448 -9.940 1.00 87.81 117 LEU A O 1
ATOM 945 N N . VAL A 1 118 ? 4.702 -22.265 -10.410 1.00 87.69 118 VAL A N 1
ATOM 946 C CA . VAL A 1 118 ? 4.743 -23.142 -11.592 1.00 87.69 118 VAL A CA 1
ATOM 947 C C . VAL A 1 118 ? 5.524 -22.496 -12.737 1.00 87.69 118 VAL A C 1
ATOM 949 O O . VAL A 1 118 ? 6.305 -23.187 -13.387 1.00 87.69 118 VAL A O 1
ATOM 952 N N . PHE A 1 119 ? 5.352 -21.197 -12.995 1.00 84.06 119 PHE A N 1
ATOM 953 C CA . PHE A 1 119 ? 6.129 -20.494 -14.025 1.00 84.06 119 PHE A CA 1
ATOM 954 C C . PHE A 1 119 ? 7.621 -20.464 -13.699 1.00 84.06 119 PHE A C 1
ATOM 956 O O . PHE A 1 119 ? 8.435 -20.804 -14.562 1.00 84.06 119 PHE A O 1
ATOM 963 N N . TRP A 1 120 ? 7.963 -20.185 -12.441 1.00 81.19 120 TRP A N 1
ATOM 964 C CA . TRP A 1 120 ? 9.334 -20.263 -11.951 1.00 81.19 120 TRP A CA 1
ATOM 965 C C . TRP A 1 120 ? 9.916 -21.678 -12.088 1.00 81.19 120 TRP A C 1
ATOM 967 O O . TRP A 1 120 ? 10.984 -21.848 -12.669 1.00 81.19 120 TRP A O 1
ATOM 977 N N . ALA A 1 121 ? 9.187 -22.717 -11.662 1.00 83.38 121 ALA A N 1
ATOM 978 C CA . ALA A 1 121 ? 9.633 -24.113 -11.764 1.00 83.38 121 ALA A CA 1
ATOM 979 C C . ALA A 1 121 ? 9.820 -24.590 -13.217 1.00 83.38 121 ALA A C 1
ATOM 981 O O . ALA A 1 121 ? 10.511 -25.576 -13.472 1.00 83.38 121 ALA A O 1
ATOM 982 N N . ARG A 1 122 ? 9.194 -23.906 -14.179 1.00 83.75 122 ARG A N 1
ATOM 983 C CA . ARG A 1 122 ? 9.351 -24.156 -15.616 1.00 83.75 122 ARG A CA 1
ATOM 984 C C . ARG A 1 122 ? 10.440 -23.297 -16.267 1.00 83.75 122 ARG A C 1
ATOM 986 O O . ARG A 1 122 ? 10.584 -23.386 -17.483 1.00 83.75 122 ARG A O 1
ATOM 993 N N . HIS A 1 123 ? 11.180 -22.495 -15.495 1.00 71.50 123 HIS A N 1
ATOM 994 C CA . HIS A 1 123 ? 12.204 -21.552 -15.970 1.00 71.50 123 HIS A CA 1
ATOM 995 C C . HIS A 1 123 ? 11.712 -20.619 -17.089 1.00 71.50 123 HIS A C 1
ATOM 997 O O . HIS A 1 123 ? 12.450 -20.271 -18.009 1.00 71.50 123 HIS A O 1
ATOM 1003 N N . ILE A 1 124 ? 10.445 -20.209 -17.024 1.00 69.44 124 ILE A N 1
ATOM 1004 C CA . ILE A 1 124 ? 9.918 -19.155 -17.892 1.00 69.44 124 ILE A CA 1
ATOM 1005 C C . ILE A 1 124 ? 10.327 -17.837 -17.225 1.00 69.44 124 ILE A C 1
ATOM 1007 O O . ILE A 1 124 ? 9.911 -17.618 -16.097 1.00 69.44 124 ILE A O 1
ATOM 1011 N N . ASN A 1 125 ? 11.161 -17.009 -17.869 1.00 66.25 125 ASN A N 1
ATOM 1012 C CA . ASN A 1 125 ? 11.552 -15.642 -17.454 1.00 66.25 125 ASN A CA 1
ATOM 1013 C C . ASN A 1 125 ? 11.717 -15.419 -15.934 1.00 66.25 125 ASN A C 1
ATOM 1015 O O . ASN A 1 125 ? 11.065 -14.556 -15.351 1.00 66.25 125 ASN A O 1
ATOM 1019 N N . GLU A 1 126 ? 12.591 -16.198 -15.292 1.00 61.88 126 GLU A N 1
ATOM 1020 C CA . GLU A 1 126 ? 12.694 -16.310 -13.828 1.00 61.88 126 GLU A CA 1
ATOM 1021 C C . GLU A 1 126 ? 12.845 -14.977 -13.073 1.00 61.88 126 GLU A C 1
ATOM 1023 O O . GLU A 1 126 ? 12.235 -14.820 -12.017 1.00 61.88 126 GLU A O 1
ATOM 1028 N N . GLU A 1 127 ? 13.578 -14.000 -13.617 1.00 65.75 127 GLU A N 1
ATOM 1029 C CA . GLU A 1 127 ? 13.822 -12.707 -12.957 1.00 65.75 127 GLU A CA 1
ATOM 1030 C C . GLU A 1 127 ? 12.535 -11.894 -12.725 1.00 65.75 127 GLU A C 1
ATOM 1032 O O . GLU A 1 127 ? 12.407 -11.245 -11.688 1.00 65.75 127 GLU A O 1
ATOM 1037 N N . ALA A 1 128 ? 11.557 -11.992 -13.633 1.00 64.44 128 ALA A N 1
ATOM 1038 C CA . ALA A 1 128 ? 10.312 -11.224 -13.564 1.00 64.44 128 ALA A CA 1
ATOM 1039 C C . ALA A 1 128 ? 9.307 -11.770 -12.535 1.00 64.44 128 ALA A C 1
ATOM 1041 O O . ALA A 1 128 ? 8.321 -11.110 -12.235 1.00 64.44 128 ALA A O 1
ATOM 1042 N N . TYR A 1 129 ? 9.521 -12.982 -12.008 1.00 73.00 129 TYR A N 1
ATOM 1043 C CA . TYR A 1 129 ? 8.525 -13.673 -11.180 1.00 73.00 129 TYR A CA 1
ATOM 1044 C C . TYR A 1 129 ? 8.890 -13.773 -9.707 1.00 73.00 129 TYR A C 1
ATOM 1046 O O . TYR A 1 129 ? 8.016 -14.060 -8.892 1.00 73.00 129 TYR A O 1
ATOM 1054 N N . VAL A 1 130 ? 10.160 -13.588 -9.343 1.00 84.19 130 VAL A N 1
ATOM 1055 C CA . VAL A 1 130 ? 10.613 -13.834 -7.967 1.00 84.19 130 VAL A CA 1
ATOM 1056 C C . VAL A 1 130 ? 9.968 -12.847 -6.996 1.00 84.19 130 VAL A C 1
ATOM 1058 O O . VAL A 1 130 ? 9.412 -13.265 -5.979 1.00 84.19 130 VAL A O 1
ATOM 1061 N N . VAL A 1 131 ? 10.008 -11.551 -7.311 1.00 89.06 131 VAL A N 1
ATOM 1062 C CA . VAL A 1 131 ? 9.448 -10.498 -6.452 1.00 89.06 131 VAL A CA 1
ATOM 1063 C C . VAL A 1 131 ? 7.927 -10.640 -6.369 1.00 89.06 131 VAL A C 1
ATOM 1065 O O . VAL A 1 131 ? 7.396 -10.816 -5.270 1.00 89.06 131 VAL A O 1
ATOM 1068 N N . THR A 1 132 ? 7.256 -10.725 -7.518 1.00 90.25 132 THR A N 1
ATOM 1069 C CA . THR A 1 132 ? 5.823 -11.014 -7.647 1.00 90.25 132 THR A CA 1
ATOM 1070 C C . THR A 1 132 ? 5.382 -12.248 -6.853 1.00 90.25 132 THR A C 1
ATOM 1072 O O . THR A 1 132 ? 4.375 -12.218 -6.137 1.00 90.25 132 THR A O 1
ATOM 1075 N N . PHE A 1 133 ? 6.147 -13.344 -6.909 1.00 92.19 133 PHE A N 1
ATOM 1076 C CA . PHE A 1 133 ? 5.869 -14.553 -6.133 1.00 92.19 133 PHE A CA 1
ATOM 1077 C C . PHE A 1 133 ? 5.917 -14.281 -4.630 1.00 92.19 133 PHE A C 1
ATOM 1079 O O . PHE A 1 133 ? 4.995 -14.686 -3.919 1.00 92.19 133 PHE A O 1
ATOM 1086 N N . PHE A 1 134 ? 6.954 -13.595 -4.139 1.00 94.19 134 PHE A N 1
ATOM 1087 C CA . PHE A 1 134 ? 7.067 -13.276 -2.717 1.00 94.19 134 PHE A CA 1
ATOM 1088 C C . PHE A 1 134 ? 5.940 -12.357 -2.247 1.00 94.19 134 PHE A C 1
ATOM 1090 O O . PHE A 1 134 ? 5.359 -12.630 -1.197 1.00 94.19 134 PHE A O 1
ATOM 1097 N N . VAL A 1 135 ? 5.564 -11.342 -3.031 1.00 96.38 135 VAL A N 1
ATOM 1098 C CA . VAL A 1 135 ? 4.423 -10.466 -2.717 1.00 96.38 135 VAL A CA 1
ATOM 1099 C C . VAL A 1 135 ? 3.142 -11.291 -2.553 1.00 96.38 135 VAL A C 1
ATOM 1101 O O . VAL A 1 135 ? 2.455 -11.181 -1.534 1.00 96.38 135 VAL A O 1
ATOM 1104 N N . MET A 1 136 ? 2.848 -12.178 -3.509 1.00 96.81 136 MET A N 1
ATOM 1105 C CA . MET A 1 136 ? 1.657 -13.034 -3.472 1.00 96.81 136 MET A CA 1
ATOM 1106 C C . MET A 1 136 ? 1.695 -14.061 -2.335 1.00 96.81 136 MET A C 1
ATOM 1108 O O . MET A 1 136 ? 0.689 -14.271 -1.658 1.00 96.81 136 MET A O 1
ATOM 1112 N N . ALA A 1 137 ? 2.845 -14.696 -2.100 1.00 97.00 137 ALA A N 1
ATOM 1113 C CA . ALA A 1 137 ? 3.008 -15.722 -1.075 1.00 97.00 137 ALA A CA 1
ATOM 1114 C C . ALA A 1 137 ? 2.889 -15.139 0.340 1.00 97.00 137 ALA A C 1
ATOM 1116 O O . ALA A 1 137 ? 2.179 -15.691 1.183 1.00 97.00 137 ALA A O 1
ATOM 1117 N N . ILE A 1 138 ? 3.537 -14.000 0.600 1.00 98.12 138 ILE A N 1
ATOM 1118 C CA . ILE A 1 138 ? 3.456 -13.305 1.888 1.00 98.12 138 ILE A CA 1
ATOM 1119 C C . ILE A 1 138 ? 2.014 -12.864 2.157 1.00 98.12 138 ILE A C 1
ATOM 1121 O O . ILE A 1 138 ? 1.484 -13.139 3.238 1.00 98.12 138 ILE A O 1
ATOM 1125 N N . ALA A 1 139 ? 1.349 -12.257 1.167 1.00 98.06 139 ALA A N 1
ATOM 1126 C CA . ALA A 1 139 ? -0.053 -11.871 1.287 1.00 98.06 139 ALA A CA 1
ATOM 1127 C C . ALA A 1 139 ? -0.949 -13.095 1.551 1.00 98.06 139 ALA A C 1
ATOM 1129 O O . ALA A 1 139 ? -1.766 -13.075 2.472 1.00 98.06 139 ALA A O 1
ATOM 1130 N N . ALA A 1 140 ? -0.757 -14.206 0.830 1.00 98.12 140 ALA A N 1
ATOM 1131 C CA . ALA A 1 140 ? -1.505 -15.442 1.063 1.00 98.12 140 ALA A CA 1
ATOM 1132 C C . ALA A 1 140 ? -1.348 -15.951 2.507 1.00 98.12 140 ALA A C 1
ATOM 1134 O O . ALA A 1 140 ? -2.343 -16.297 3.147 1.00 98.12 140 ALA A O 1
ATOM 1135 N N . LEU A 1 141 ? -0.128 -15.949 3.055 1.00 98.00 141 LEU A N 1
ATOM 1136 C CA . LEU A 1 141 ? 0.140 -16.367 4.436 1.00 98.00 141 LEU A CA 1
ATOM 1137 C C . LEU A 1 141 ? -0.486 -15.418 5.468 1.00 98.00 141 LEU A C 1
ATOM 1139 O O . LEU A 1 141 ? -1.081 -15.874 6.449 1.00 98.00 141 LEU A O 1
ATOM 1143 N N . ALA A 1 142 ? -0.413 -14.107 5.245 1.00 97.81 142 ALA A N 1
ATOM 1144 C CA . ALA A 1 142 ? -1.035 -13.122 6.125 1.00 97.81 142 ALA A CA 1
ATOM 1145 C C . ALA A 1 142 ? -2.566 -13.256 6.144 1.00 97.81 142 ALA A C 1
ATOM 1147 O O . ALA A 1 142 ? -3.195 -13.213 7.208 1.00 97.81 142 ALA A O 1
ATOM 1148 N N . TYR A 1 143 ? -3.172 -13.488 4.978 1.00 97.12 143 TYR A N 1
ATOM 1149 C CA . TYR A 1 143 ? -4.605 -13.732 4.856 1.00 97.12 143 TYR A CA 1
ATOM 1150 C C . TYR A 1 143 ? -5.018 -15.085 5.440 1.00 97.12 143 TYR A C 1
ATOM 1152 O O . TYR A 1 143 ? -6.058 -15.152 6.095 1.00 97.12 143 TYR A O 1
ATOM 1160 N N . LEU A 1 144 ? -4.191 -16.128 5.307 1.00 97.25 144 LEU A N 1
ATOM 1161 C CA . LEU A 1 144 ? -4.395 -17.412 5.981 1.00 97.25 144 LEU A CA 1
ATOM 1162 C C . LEU A 1 144 ? -4.429 -17.237 7.504 1.00 97.25 144 LEU A C 1
ATOM 1164 O O . LEU A 1 144 ? -5.333 -17.743 8.175 1.00 97.25 144 LEU A O 1
ATOM 1168 N N . ALA A 1 145 ? -3.482 -16.476 8.056 1.00 96.50 145 ALA A N 1
ATOM 1169 C CA . ALA A 1 145 ? -3.461 -16.157 9.477 1.00 96.50 145 ALA A CA 1
ATOM 1170 C C . ALA A 1 145 ? -4.724 -15.383 9.895 1.00 96.50 145 ALA A C 1
ATOM 1172 O O . ALA A 1 145 ? -5.375 -15.763 10.870 1.00 96.50 145 ALA A O 1
ATOM 1173 N N . LYS A 1 146 ? -5.135 -14.374 9.113 1.00 94.31 146 LYS A N 1
ATOM 1174 C CA . LYS A 1 146 ? -6.360 -13.592 9.351 1.00 94.31 146 LYS A CA 1
ATOM 1175 C C . LYS A 1 146 ? -7.617 -14.468 9.384 1.00 94.31 146 LYS A C 1
ATOM 1177 O O . LYS A 1 146 ? -8.398 -14.363 10.331 1.00 94.31 146 LYS A O 1
ATOM 1182 N N . ILE A 1 147 ? -7.835 -15.327 8.382 1.00 94.75 147 ILE A N 1
ATOM 1183 C CA . ILE A 1 147 ? -9.040 -16.181 8.318 1.00 94.75 147 ILE A CA 1
ATOM 1184 C C . ILE A 1 147 ? -9.036 -17.285 9.379 1.00 94.75 147 ILE A C 1
ATOM 1186 O O . ILE A 1 147 ? -10.105 -17.730 9.791 1.00 94.75 147 ILE A O 1
ATOM 1190 N N . SER A 1 148 ? -7.854 -17.680 9.858 1.00 94.06 148 SER A N 1
ATOM 1191 C CA . SER A 1 148 ? -7.687 -18.617 10.975 1.00 94.06 148 SER A CA 1
ATOM 1192 C C . SER A 1 148 ? -7.925 -17.964 12.342 1.00 94.06 148 SER A C 1
ATOM 1194 O O . SER A 1 148 ? -7.818 -18.625 13.371 1.00 94.06 148 SER A O 1
ATOM 1196 N N . GLY A 1 149 ? -8.229 -16.660 12.380 1.00 89.88 149 GLY A N 1
ATOM 1197 C CA . GLY A 1 149 ? -8.427 -15.909 13.620 1.00 89.88 149 GLY A CA 1
ATOM 1198 C C . GLY A 1 149 ? -7.128 -15.539 14.344 1.00 89.88 149 GLY A C 1
ATOM 1199 O O . GLY A 1 149 ? -7.183 -15.094 15.491 1.00 89.88 149 GLY A O 1
ATOM 1200 N N . MET A 1 150 ? -5.975 -15.702 13.690 1.00 91.50 150 MET A N 1
ATOM 1201 C CA . MET A 1 150 ? -4.660 -15.305 14.193 1.00 91.50 150 MET A CA 1
ATOM 1202 C C . MET A 1 150 ? -4.306 -13.877 13.746 1.00 91.50 150 MET A C 1
ATOM 1204 O O . MET A 1 150 ? -4.963 -13.282 12.891 1.00 91.50 150 MET A O 1
ATOM 1208 N N . GLY A 1 151 ? -3.245 -13.307 14.327 1.00 89.69 151 GLY A N 1
ATOM 1209 C CA . GLY A 1 151 ? -2.687 -12.040 13.845 1.00 89.69 151 GLY A CA 1
ATOM 1210 C C . GLY A 1 151 ? -3.392 -10.770 14.334 1.00 89.69 151 GLY A C 1
ATOM 1211 O O . GLY A 1 151 ? -3.182 -9.705 13.754 1.00 89.69 151 GLY A O 1
ATOM 1212 N N . GLU A 1 152 ? -4.200 -10.853 15.397 1.00 92.31 152 GLU A N 1
ATOM 1213 C CA . GLU A 1 152 ? -4.715 -9.692 16.135 1.00 92.31 152 GLU A CA 1
ATOM 1214 C C . GLU A 1 152 ? -4.093 -9.617 17.535 1.00 92.31 152 GLU A C 1
ATOM 1216 O O . GLU A 1 152 ? -4.085 -10.607 18.263 1.00 92.31 152 GLU A O 1
ATOM 1221 N N . ILE A 1 153 ? -3.665 -8.425 17.952 1.00 92.31 153 ILE A N 1
ATOM 1222 C CA . ILE A 1 153 ? -3.278 -8.135 19.340 1.00 92.31 153 ILE A CA 1
ATOM 1223 C C . ILE A 1 153 ? -4.301 -7.203 19.992 1.00 92.31 153 ILE A C 1
ATOM 1225 O O . ILE A 1 153 ? -4.939 -6.388 19.318 1.00 92.31 153 ILE A O 1
ATOM 1229 N N . LYS A 1 154 ? -4.496 -7.324 21.308 1.00 89.69 154 LYS A N 1
ATOM 1230 C CA . LYS A 1 154 ? -5.393 -6.448 22.073 1.00 89.69 154 LYS A CA 1
ATOM 1231 C C . LYS A 1 154 ? -4.586 -5.323 22.718 1.00 89.69 154 LYS A C 1
ATOM 1233 O O . LYS A 1 154 ? -3.725 -5.593 23.543 1.00 89.69 154 LYS A O 1
ATOM 1238 N N . LEU A 1 155 ? -4.904 -4.076 22.378 1.00 86.88 155 LEU A N 1
ATOM 1239 C CA . LEU A 1 155 ? -4.317 -2.871 22.971 1.00 86.88 155 LEU A CA 1
ATOM 1240 C C . LEU A 1 155 ? -5.446 -1.976 23.487 1.00 86.88 155 LEU A C 1
ATOM 1242 O O . LEU A 1 155 ? -6.278 -1.515 22.702 1.00 86.88 155 LEU A O 1
ATOM 1246 N N . GLY A 1 156 ? -5.518 -1.771 24.806 1.00 81.38 156 GLY A N 1
ATOM 1247 C CA . GLY A 1 156 ? -6.537 -0.916 25.434 1.00 81.38 156 GLY A CA 1
ATOM 1248 C C . GLY A 1 156 ? -7.981 -1.288 25.065 1.00 81.38 156 GLY A C 1
ATOM 1249 O O . GLY A 1 156 ? -8.786 -0.412 24.760 1.00 81.38 156 GLY A O 1
ATOM 1250 N N . GLY A 1 157 ? -8.295 -2.587 24.989 1.00 79.69 157 GLY A N 1
ATOM 1251 C CA . GLY A 1 157 ? -9.624 -3.091 24.608 1.00 79.69 157 GLY A CA 1
ATOM 1252 C C . GLY A 1 157 ? -9.925 -3.103 23.100 1.00 79.69 157 GLY A C 1
ATOM 1253 O O . GLY A 1 157 ? -10.943 -3.661 22.691 1.00 79.69 157 GLY A O 1
ATOM 1254 N N . ARG A 1 158 ? -9.040 -2.567 22.247 1.00 82.06 158 ARG A N 1
ATOM 1255 C CA . ARG A 1 158 ? -9.163 -2.620 20.780 1.00 82.06 158 ARG A CA 1
ATOM 1256 C C . ARG A 1 158 ? -8.314 -3.748 20.200 1.00 82.06 158 ARG A C 1
ATOM 1258 O O . ARG A 1 158 ? -7.198 -3.999 20.639 1.00 82.06 158 ARG A O 1
ATOM 1265 N N . LYS A 1 159 ? -8.837 -4.400 19.162 1.00 86.56 159 LYS A N 1
ATOM 1266 C CA . LYS A 1 159 ? -8.111 -5.392 18.359 1.00 86.56 159 LYS A CA 1
ATOM 1267 C C . LYS A 1 159 ? -7.348 -4.707 17.226 1.00 86.56 159 LYS A C 1
ATOM 1269 O O . LYS A 1 159 ? -7.984 -4.171 16.314 1.00 86.56 159 LYS A O 1
ATOM 1274 N N . LEU A 1 160 ? -6.021 -4.742 17.292 1.00 90.38 160 LEU A N 1
ATOM 1275 C CA . LEU A 1 160 ? -5.109 -4.291 16.245 1.00 90.38 160 LEU A CA 1
ATOM 1276 C C . LEU A 1 160 ? -4.693 -5.498 15.383 1.00 90.38 160 LEU A C 1
ATOM 1278 O O . LEU A 1 160 ? -4.106 -6.436 15.924 1.00 90.38 160 LEU A O 1
ATOM 1282 N N . PRO A 1 161 ? -4.980 -5.510 14.071 1.00 92.44 161 PRO A N 1
ATOM 1283 C CA . PRO A 1 161 ? -4.587 -6.607 13.190 1.00 92.44 161 PRO A CA 1
ATOM 1284 C C . PRO A 1 161 ? -3.099 -6.501 12.825 1.00 92.44 161 PRO A C 1
ATOM 1286 O O . PRO A 1 161 ? -2.755 -5.992 11.764 1.00 92.44 161 PRO A O 1
ATOM 1289 N N . ILE A 1 162 ? -2.209 -6.956 13.711 1.00 94.88 162 ILE A N 1
ATOM 1290 C CA . ILE A 1 162 ? -0.753 -6.847 13.528 1.00 94.88 162 ILE A CA 1
ATOM 1291 C C . ILE A 1 162 ? -0.261 -7.556 12.260 1.00 94.88 162 ILE A C 1
ATOM 1293 O O . ILE A 1 162 ? 0.616 -7.035 11.580 1.00 94.88 162 ILE A O 1
ATOM 1297 N N . ILE A 1 163 ? -0.873 -8.685 11.884 1.00 96.38 163 ILE A N 1
ATOM 1298 C CA . ILE A 1 163 ? -0.452 -9.451 10.700 1.00 96.38 163 ILE A CA 1
ATOM 1299 C C . ILE A 1 163 ? -0.593 -8.658 9.396 1.00 96.38 163 ILE A C 1
ATOM 1301 O O . ILE A 1 163 ? 0.193 -8.846 8.478 1.00 96.38 163 ILE A O 1
ATOM 1305 N N . ARG A 1 164 ? -1.545 -7.719 9.340 1.00 95.50 164 ARG A N 1
ATOM 1306 C CA . ARG A 1 164 ? -1.714 -6.800 8.207 1.00 95.50 164 ARG A CA 1
ATOM 1307 C C . ARG A 1 164 ? -0.497 -5.897 8.038 1.00 95.50 164 ARG A C 1
ATOM 1309 O O . ARG A 1 164 ? -0.045 -5.676 6.928 1.00 95.50 164 ARG A O 1
ATOM 1316 N N . TYR A 1 165 ? 0.032 -5.380 9.142 1.00 96.38 165 TYR A N 1
ATOM 1317 C CA . TYR A 1 165 ? 1.210 -4.521 9.100 1.00 96.38 165 TYR A CA 1
ATOM 1318 C C . TYR A 1 165 ? 2.480 -5.312 8.785 1.00 96.38 165 TYR A C 1
ATOM 1320 O O . TYR A 1 165 ? 3.374 -4.765 8.153 1.00 96.38 165 TYR A O 1
ATOM 1328 N N . ILE A 1 166 ? 2.538 -6.590 9.180 1.00 97.38 166 ILE A N 1
ATOM 1329 C CA . ILE A 1 166 ? 3.618 -7.508 8.791 1.00 97.38 166 ILE A CA 1
ATOM 1330 C C . ILE A 1 166 ? 3.572 -7.798 7.285 1.00 97.38 166 ILE A C 1
ATOM 1332 O O . ILE A 1 166 ? 4.615 -7.746 6.643 1.00 97.38 166 ILE A O 1
ATOM 1336 N N . ASP A 1 167 ? 2.387 -8.056 6.715 1.00 98.25 167 ASP A N 1
ATOM 1337 C CA . ASP A 1 167 ? 2.212 -8.129 5.256 1.00 98.25 167 ASP A CA 1
ATOM 1338 C C . ASP A 1 167 ? 2.736 -6.848 4.612 1.00 98.25 167 ASP A C 1
ATOM 1340 O O . ASP A 1 167 ? 3.690 -6.897 3.848 1.00 98.25 167 ASP A O 1
ATOM 1344 N N . TRP A 1 168 ? 2.192 -5.688 4.976 1.00 98.19 168 TRP A N 1
ATOM 1345 C CA . TRP A 1 168 ? 2.542 -4.448 4.290 1.00 98.19 168 TRP A CA 1
ATOM 1346 C C . TRP A 1 168 ? 4.025 -4.103 4.397 1.00 98.19 168 TRP A C 1
ATOM 1348 O O . TRP A 1 168 ? 4.651 -3.903 3.369 1.00 98.19 168 TRP A O 1
ATOM 1358 N N . ILE A 1 169 ? 4.628 -4.135 5.591 1.00 97.62 169 ILE A N 1
ATOM 1359 C CA . ILE A 1 169 ? 6.048 -3.775 5.759 1.00 97.62 169 ILE A CA 1
ATOM 1360 C C . ILE A 1 169 ? 7.007 -4.699 4.990 1.00 97.62 169 ILE A C 1
ATOM 1362 O O . ILE A 1 169 ? 8.174 -4.361 4.818 1.00 97.62 169 ILE A O 1
ATOM 1366 N N . THR A 1 170 ? 6.539 -5.870 4.549 1.00 97.69 170 THR A N 1
ATOM 1367 C CA . THR A 1 170 ? 7.332 -6.807 3.747 1.00 97.69 170 THR A CA 1
ATOM 1368 C C . THR A 1 170 ? 6.973 -6.761 2.264 1.00 97.69 170 THR A C 1
ATOM 1370 O O . THR A 1 170 ? 7.873 -6.861 1.435 1.00 97.69 170 THR A O 1
ATOM 1373 N N . THR A 1 171 ? 5.704 -6.563 1.901 1.00 98.19 171 THR A N 1
ATOM 1374 C CA . THR A 1 171 ? 5.257 -6.544 0.501 1.00 98.19 171 THR A CA 1
ATOM 1375 C C . THR A 1 171 ? 5.395 -5.179 -0.163 1.00 98.19 171 THR A C 1
ATOM 1377 O O . THR A 1 171 ? 5.790 -5.125 -1.325 1.00 98.19 171 THR A O 1
ATOM 1380 N N . THR A 1 172 ? 5.160 -4.068 0.542 1.00 98.06 172 THR A N 1
ATOM 1381 C CA . THR A 1 172 ? 5.255 -2.725 -0.056 1.00 98.06 172 THR A CA 1
ATOM 1382 C C . THR A 1 172 ? 6.673 -2.365 -0.515 1.00 98.06 172 THR A C 1
ATOM 1384 O O . THR A 1 172 ? 6.794 -1.878 -1.643 1.00 98.06 172 THR A O 1
ATOM 1387 N N . PRO A 1 173 ? 7.762 -2.694 0.219 1.00 97.88 173 PRO A N 1
ATOM 1388 C CA . PRO A 1 173 ? 9.120 -2.456 -0.273 1.00 97.88 173 PRO A CA 1
ATOM 1389 C C . PRO A 1 173 ? 9.446 -3.256 -1.536 1.00 97.88 173 PRO A C 1
ATOM 1391 O O . PRO A 1 173 ? 10.134 -2.752 -2.418 1.00 97.88 173 PRO A O 1
ATOM 1394 N N . LEU A 1 174 ? 8.943 -4.492 -1.629 1.00 96.88 174 LEU A N 1
ATOM 1395 C CA . LEU A 1 174 ? 9.139 -5.368 -2.785 1.00 96.88 174 LEU A CA 1
ATOM 1396 C C . LEU A 1 174 ? 8.432 -4.815 -4.028 1.00 96.88 174 LEU A C 1
ATOM 1398 O O . LEU A 1 174 ? 9.058 -4.667 -5.074 1.00 96.88 174 LEU A O 1
ATOM 1402 N N . MET A 1 175 ? 7.165 -4.419 -3.887 1.00 96.69 175 MET A N 1
ATOM 1403 C CA . MET A 1 175 ? 6.382 -3.820 -4.974 1.00 96.69 175 MET A CA 1
ATOM 1404 C C . MET A 1 175 ? 6.996 -2.498 -5.466 1.00 96.69 175 MET A C 1
ATOM 1406 O O . MET A 1 175 ? 7.034 -2.222 -6.664 1.00 96.69 175 MET A O 1
ATOM 1410 N N . LEU A 1 176 ? 7.504 -1.666 -4.550 1.00 97.44 176 LEU A N 1
ATOM 1411 C CA . LEU A 1 176 ? 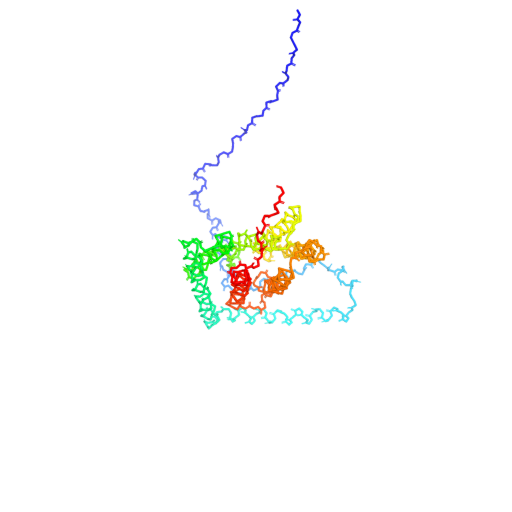8.173 -0.412 -4.908 1.00 97.44 176 LEU A CA 1
ATOM 1412 C C . LEU A 1 176 ? 9.541 -0.638 -5.543 1.00 97.44 176 LEU A C 1
ATOM 1414 O O . LEU A 1 176 ? 9.915 0.106 -6.448 1.00 97.44 176 LEU A O 1
ATOM 1418 N N . PHE A 1 177 ? 10.283 -1.649 -5.088 1.00 95.38 177 PHE A N 1
ATOM 1419 C CA . PHE A 1 177 ? 11.526 -2.061 -5.727 1.00 95.38 177 PHE A CA 1
ATOM 1420 C C . PHE A 1 177 ? 11.277 -2.448 -7.187 1.00 95.38 177 PHE A C 1
ATOM 1422 O O . PHE A 1 177 ? 11.962 -1.943 -8.073 1.00 95.38 177 PHE A O 1
ATOM 1429 N N . GLU A 1 178 ? 10.258 -3.265 -7.449 1.00 92.50 178 GLU A N 1
ATOM 1430 C CA . GLU A 1 178 ? 9.877 -3.666 -8.804 1.00 92.50 178 GLU A CA 1
ATOM 1431 C C . GLU A 1 178 ? 9.487 -2.461 -9.671 1.00 92.50 178 GLU A C 1
ATOM 1433 O O . GLU A 1 178 ? 10.009 -2.289 -10.773 1.00 92.50 178 GLU A O 1
ATOM 1438 N N . LEU A 1 179 ? 8.669 -1.550 -9.133 1.00 94.69 179 LEU A N 1
ATOM 1439 C CA . LEU A 1 179 ? 8.300 -0.306 -9.809 1.00 94.69 179 LEU A CA 1
ATOM 1440 C C . LEU A 1 179 ? 9.523 0.570 -10.138 1.00 94.69 179 LEU A C 1
ATOM 1442 O O . LEU A 1 179 ? 9.595 1.148 -11.224 1.00 94.69 179 LEU A O 1
ATOM 1446 N N . CYS A 1 180 ? 10.496 0.655 -9.226 1.00 95.56 180 CYS A N 1
ATOM 1447 C CA . CYS A 1 180 ? 11.753 1.372 -9.446 1.00 95.56 180 CYS A CA 1
ATOM 1448 C C . CYS A 1 180 ? 12.594 0.717 -10.550 1.00 95.56 180 CYS A C 1
ATOM 1450 O O . CYS A 1 180 ? 13.146 1.423 -11.392 1.00 95.56 180 CYS A O 1
ATOM 1452 N N . VAL A 1 181 ? 12.665 -0.617 -10.579 1.00 92.62 181 VAL A N 1
ATOM 1453 C CA . VAL A 1 181 ? 13.378 -1.372 -11.620 1.00 92.62 181 VAL A CA 1
ATOM 1454 C C . VAL A 1 181 ? 12.746 -1.134 -12.992 1.00 92.62 181 VAL A C 1
ATOM 1456 O O . VAL A 1 181 ? 13.455 -0.735 -13.918 1.00 92.62 181 VAL A O 1
ATOM 1459 N N . VAL A 1 182 ? 11.420 -1.272 -13.107 1.00 92.00 182 VAL A N 1
ATOM 1460 C CA . VAL A 1 182 ? 10.672 -0.974 -14.343 1.00 92.00 182 VAL A CA 1
ATOM 1461 C C . VAL A 1 182 ? 10.917 0.471 -14.783 1.00 92.00 182 VAL A C 1
ATOM 1463 O O . VAL A 1 182 ? 11.212 0.731 -15.948 1.00 92.00 182 VAL A O 1
ATOM 1466 N N . GLY A 1 183 ? 10.878 1.413 -13.838 1.00 93.94 183 GLY A N 1
ATOM 1467 C CA . GLY A 1 183 ? 11.139 2.827 -14.090 1.00 93.94 183 GLY A CA 1
ATOM 1468 C C . GLY A 1 183 ? 12.585 3.167 -14.466 1.00 93.94 183 GLY A C 1
ATOM 1469 O O . GLY A 1 183 ? 12.828 4.255 -14.969 1.00 93.94 183 GLY A O 1
ATOM 1470 N N . GLY A 1 184 ? 13.546 2.260 -14.254 1.00 94.25 184 GLY A N 1
ATOM 1471 C CA . GLY A 1 184 ? 14.972 2.561 -14.431 1.00 94.25 184 GLY A CA 1
ATOM 1472 C C . GLY A 1 184 ? 15.530 3.519 -13.380 1.00 94.25 184 GLY A C 1
ATOM 1473 O O . GLY A 1 184 ? 16.501 4.218 -13.647 1.00 94.25 184 GLY A O 1
ATOM 1474 N N . ALA A 1 185 ? 14.919 3.561 -12.194 1.00 95.88 185 ALA A N 1
ATOM 1475 C CA . ALA A 1 185 ? 15.303 4.484 -11.139 1.00 95.88 185 ALA A CA 1
ATOM 1476 C C . ALA A 1 185 ? 16.760 4.273 -10.705 1.00 95.88 185 ALA A C 1
ATOM 1478 O O . ALA A 1 185 ? 17.235 3.144 -10.541 1.00 95.88 185 ALA A O 1
ATOM 1479 N N . GLU A 1 186 ? 17.458 5.373 -10.431 1.00 95.06 186 GLU A N 1
ATOM 1480 C CA . GLU A 1 186 ? 18.784 5.301 -9.839 1.00 95.06 186 GLU A CA 1
ATOM 1481 C C . GLU A 1 186 ? 18.740 4.669 -8.441 1.00 95.06 186 GLU A C 1
ATOM 1483 O O . GLU A 1 186 ? 17.756 4.773 -7.705 1.00 95.06 186 GLU A O 1
ATOM 1488 N N . LYS A 1 187 ? 19.858 4.063 -8.019 1.00 96.00 187 LYS A N 1
ATOM 1489 C CA . LYS A 1 187 ? 19.965 3.403 -6.705 1.00 96.00 187 LYS A CA 1
ATOM 1490 C C . LYS A 1 187 ? 19.560 4.323 -5.553 1.00 96.00 187 LYS A C 1
ATOM 1492 O O . LYS A 1 187 ? 18.904 3.879 -4.616 1.00 96.00 187 LYS A O 1
ATOM 1497 N N . HIS A 1 188 ? 19.956 5.594 -5.616 1.00 95.94 188 HIS A N 1
ATOM 1498 C CA . HIS A 1 188 ? 19.659 6.561 -4.566 1.00 95.94 188 HIS A CA 1
ATOM 1499 C C . HIS A 1 188 ? 18.153 6.889 -4.509 1.00 95.94 188 HIS A C 1
ATOM 1501 O O . HIS A 1 188 ? 17.587 6.936 -3.418 1.00 95.94 188 HIS A O 1
ATOM 1507 N N . THR A 1 189 ? 17.491 7.016 -5.664 1.00 97.31 189 THR A N 1
ATOM 1508 C CA . THR A 1 189 ? 16.037 7.192 -5.779 1.00 97.31 189 THR A CA 1
ATOM 1509 C C . THR A 1 189 ? 15.285 5.968 -5.262 1.00 97.31 189 THR A C 1
ATOM 1511 O O . THR A 1 189 ? 14.354 6.113 -4.475 1.00 97.31 189 THR A O 1
ATOM 1514 N N . ALA A 1 190 ? 15.714 4.755 -5.624 1.00 97.62 190 ALA A N 1
ATOM 1515 C CA . ALA A 1 190 ? 15.096 3.523 -5.132 1.00 97.62 190 ALA A CA 1
ATOM 1516 C C . ALA A 1 190 ? 15.192 3.406 -3.598 1.00 97.62 190 ALA A C 1
ATOM 1518 O O . ALA A 1 190 ? 14.205 3.087 -2.934 1.00 97.62 190 ALA A O 1
ATOM 1519 N N . ILE A 1 191 ? 16.354 3.737 -3.018 1.00 98.12 191 ILE A N 1
ATOM 1520 C CA . ILE A 1 191 ? 16.542 3.794 -1.559 1.00 98.12 191 ILE A CA 1
ATOM 1521 C C . ILE A 1 191 ? 15.627 4.849 -0.929 1.00 98.12 191 ILE A C 1
ATOM 1523 O O . ILE A 1 191 ? 15.034 4.581 0.114 1.00 98.12 191 ILE A O 1
ATOM 1527 N N . LEU A 1 192 ? 15.487 6.029 -1.542 1.00 98.31 192 LEU A N 1
ATOM 1528 C CA . LEU A 1 192 ? 14.597 7.081 -1.049 1.00 98.31 192 LEU A CA 1
ATOM 1529 C C . LEU A 1 192 ? 13.133 6.623 -1.038 1.00 98.31 192 LEU A C 1
ATOM 1531 O O . LEU A 1 192 ? 12.460 6.783 -0.021 1.00 98.31 192 LEU A O 1
ATOM 1535 N N . VAL A 1 193 ? 12.653 6.036 -2.136 1.00 98.44 193 VAL A N 1
ATOM 1536 C CA . VAL A 1 193 ? 11.273 5.546 -2.277 1.00 98.44 193 VAL A CA 1
ATOM 1537 C C . VAL A 1 193 ? 10.974 4.468 -1.233 1.00 98.44 193 VAL A C 1
ATOM 1539 O O . VAL A 1 193 ? 10.024 4.612 -0.463 1.00 98.44 193 VAL A O 1
ATOM 1542 N N . ILE A 1 194 ? 11.816 3.436 -1.140 1.00 98.56 194 ILE A N 1
ATOM 1543 C CA . ILE A 1 194 ? 11.637 2.334 -0.180 1.00 98.56 194 ILE A CA 1
ATOM 1544 C C . ILE A 1 194 ? 11.813 2.821 1.267 1.00 98.56 194 ILE A C 1
ATOM 1546 O O . ILE A 1 194 ? 11.067 2.428 2.160 1.00 98.56 194 ILE A O 1
ATOM 1550 N N . GLY A 1 195 ? 12.774 3.709 1.522 1.00 98.50 195 GLY A N 1
ATOM 1551 C CA . GLY A 1 195 ? 12.985 4.296 2.844 1.00 98.50 195 GLY A CA 1
ATOM 1552 C C . GLY A 1 195 ? 11.779 5.113 3.313 1.00 98.50 195 GLY A C 1
ATOM 1553 O O . GLY A 1 195 ? 11.359 4.985 4.464 1.00 98.50 195 GLY A O 1
ATOM 1554 N N . CYS A 1 196 ? 11.180 5.908 2.421 1.00 98.75 196 CYS A N 1
ATOM 1555 C CA . CYS A 1 196 ? 9.954 6.647 2.716 1.00 98.75 196 CYS A CA 1
ATOM 1556 C C . CYS A 1 196 ? 8.770 5.711 2.976 1.00 98.75 196 CYS A C 1
ATOM 1558 O O . CYS A 1 196 ? 7.996 5.976 3.891 1.00 98.75 196 CYS A O 1
ATOM 1560 N N . ASP A 1 197 ? 8.651 4.604 2.244 1.00 98.62 197 ASP A N 1
ATOM 1561 C CA . ASP A 1 197 ? 7.638 3.577 2.501 1.00 98.62 197 ASP A CA 1
ATOM 1562 C C . ASP A 1 197 ? 7.780 2.962 3.902 1.00 98.62 197 ASP A C 1
ATOM 1564 O O . ASP A 1 197 ? 6.833 2.954 4.689 1.00 98.62 197 ASP A O 1
ATOM 1568 N N . LEU A 1 198 ? 8.991 2.559 4.292 1.00 98.69 198 LEU A N 1
ATOM 1569 C CA . LEU A 1 198 ? 9.240 2.015 5.631 1.00 98.69 198 LEU A CA 1
ATOM 1570 C C . LEU A 1 198 ? 8.947 3.033 6.744 1.00 98.69 198 LEU A C 1
ATOM 1572 O O . LEU A 1 198 ? 8.394 2.673 7.789 1.00 98.69 198 LEU A O 1
ATOM 1576 N N . LEU A 1 199 ? 9.274 4.311 6.534 1.00 98.62 199 LEU A N 1
ATOM 1577 C CA . LEU A 1 199 ? 8.951 5.391 7.473 1.00 98.62 199 LEU A CA 1
ATOM 1578 C C . LEU A 1 199 ? 7.443 5.670 7.529 1.00 98.62 199 LEU A C 1
ATOM 1580 O O . LEU A 1 199 ? 6.894 5.860 8.620 1.00 98.62 199 LEU A O 1
ATOM 1584 N N . MET A 1 200 ? 6.758 5.625 6.383 1.00 98.56 200 MET A N 1
ATOM 1585 C CA . MET A 1 200 ? 5.302 5.700 6.291 1.00 98.56 200 MET A CA 1
ATOM 1586 C C . MET A 1 200 ? 4.656 4.579 7.111 1.00 98.56 200 MET A C 1
ATOM 1588 O O . MET A 1 200 ? 3.806 4.863 7.963 1.00 98.56 200 MET A O 1
ATOM 1592 N N . LEU A 1 201 ? 5.068 3.324 6.903 1.00 98.12 201 LEU A N 1
ATOM 1593 C CA . LEU A 1 201 ? 4.529 2.167 7.620 1.00 98.12 201 LEU A CA 1
ATOM 1594 C C . LEU A 1 201 ? 4.835 2.246 9.111 1.00 98.12 201 LEU A C 1
ATOM 1596 O O . LEU A 1 201 ? 3.939 2.033 9.926 1.00 98.12 201 LEU A O 1
ATOM 1600 N N . THR A 1 202 ? 6.055 2.633 9.483 1.00 98.19 202 THR A N 1
ATOM 1601 C CA . THR A 1 202 ? 6.441 2.816 10.888 1.00 98.19 202 THR A CA 1
ATOM 1602 C C . THR A 1 202 ? 5.538 3.841 11.571 1.00 98.19 202 THR A C 1
ATOM 1604 O O . THR A 1 202 ? 4.960 3.552 12.620 1.00 98.19 202 THR A O 1
ATOM 1607 N N . GLY A 1 203 ? 5.332 5.011 10.956 1.00 97.56 203 GLY A N 1
ATOM 1608 C CA . GLY A 1 203 ? 4.432 6.030 11.496 1.00 97.56 203 GLY A CA 1
ATOM 1609 C C . GLY A 1 203 ? 2.984 5.545 11.609 1.00 97.56 203 GLY A C 1
ATOM 1610 O O . GLY A 1 203 ? 2.329 5.767 12.631 1.00 97.56 203 GLY A O 1
ATOM 1611 N N . GLY A 1 204 ? 2.502 4.810 10.603 1.00 96.50 204 GLY A N 1
ATOM 1612 C CA . GLY A 1 204 ? 1.166 4.216 10.596 1.00 96.50 204 GLY A CA 1
ATOM 1613 C C . GLY A 1 204 ? 0.972 3.173 11.700 1.00 96.50 204 GLY A C 1
ATOM 1614 O O . GLY A 1 204 ? -0.042 3.197 12.396 1.00 96.50 204 GLY A O 1
ATOM 1615 N N . ILE A 1 205 ? 1.957 2.296 11.912 1.00 95.62 205 ILE A N 1
ATOM 1616 C CA . ILE A 1 205 ? 1.957 1.269 12.963 1.00 95.62 205 ILE A CA 1
ATOM 1617 C C . ILE A 1 205 ? 1.966 1.925 14.339 1.00 95.62 205 ILE A C 1
ATOM 1619 O O . ILE A 1 205 ? 1.114 1.609 15.169 1.00 95.62 205 ILE A O 1
ATOM 1623 N N . VAL A 1 206 ? 2.875 2.874 14.582 1.00 95.50 206 VAL A N 1
ATOM 1624 C CA . VAL A 1 206 ? 2.960 3.579 15.869 1.00 95.50 206 VAL A CA 1
ATOM 1625 C C . VAL A 1 206 ? 1.657 4.316 16.160 1.00 95.50 206 VAL A C 1
ATOM 1627 O O . VAL A 1 206 ? 1.106 4.172 17.253 1.00 95.50 206 VAL A O 1
ATOM 1630 N N . SER A 1 207 ? 1.099 5.021 15.173 1.00 94.88 207 SER A N 1
ATOM 1631 C CA . SER A 1 207 ? -0.223 5.639 15.296 1.00 94.88 207 SER A CA 1
ATOM 1632 C C . SER A 1 207 ? -1.297 4.608 15.655 1.00 94.88 207 SER A C 1
ATOM 1634 O O . SER A 1 207 ? -2.050 4.786 16.614 1.00 94.88 207 SER A O 1
ATOM 1636 N N . ALA A 1 208 ? -1.322 3.476 14.951 1.00 91.88 208 ALA A N 1
ATOM 1637 C CA . ALA A 1 208 ? -2.297 2.423 15.170 1.00 91.88 208 ALA A CA 1
ATOM 1638 C C . ALA A 1 208 ? -2.124 1.688 16.505 1.00 91.88 208 ALA A C 1
ATOM 1640 O O . ALA A 1 208 ? -3.093 1.080 16.952 1.00 91.88 208 ALA A O 1
ATOM 1641 N N . MET A 1 209 ? -0.964 1.740 17.164 1.00 91.88 209 MET A N 1
ATOM 1642 C CA . MET A 1 209 ? -0.758 1.182 18.507 1.00 91.88 209 MET A CA 1
ATOM 1643 C C . MET A 1 209 ? -1.230 2.120 19.625 1.00 91.88 209 MET A C 1
ATOM 1645 O O . MET A 1 209 ? -1.633 1.647 20.688 1.00 91.88 209 MET A O 1
ATOM 1649 N N . ILE A 1 210 ? -1.232 3.436 19.396 1.00 90.12 210 ILE A N 1
ATOM 1650 C CA . ILE A 1 210 ? -1.622 4.420 20.412 1.00 90.12 210 ILE A CA 1
ATOM 1651 C C . ILE A 1 210 ? -3.127 4.328 20.701 1.00 90.12 210 ILE A C 1
ATOM 1653 O O . ILE A 1 210 ? -3.976 4.435 19.812 1.00 90.12 210 ILE A O 1
ATOM 1657 N N . VAL A 1 211 ? -3.478 4.153 21.978 1.00 81.81 211 VAL A N 1
ATOM 1658 C CA . VAL A 1 211 ? -4.874 4.108 22.426 1.00 81.81 211 VAL A CA 1
ATOM 1659 C C . VAL A 1 211 ? -5.443 5.540 22.475 1.00 81.81 211 VAL A C 1
ATOM 1661 O O . VAL A 1 211 ? -4.879 6.399 23.159 1.00 81.81 211 VAL A O 1
ATOM 1664 N N . PRO A 1 212 ? -6.566 5.834 21.785 1.00 69.31 212 PRO A N 1
ATOM 1665 C CA . PRO A 1 212 ? -7.062 7.205 21.613 1.00 69.31 212 PRO A CA 1
ATOM 1666 C C . PRO A 1 212 ? -7.372 7.962 22.908 1.00 69.31 212 PRO A C 1
ATOM 1668 O O . PRO A 1 212 ? -7.243 9.184 22.934 1.00 69.31 212 PRO A O 1
ATOM 1671 N N . LYS A 1 213 ? -7.788 7.243 23.962 1.00 69.31 213 LYS A N 1
ATOM 1672 C CA . LYS A 1 213 ? -8.281 7.831 25.217 1.00 69.31 213 LYS A CA 1
ATOM 1673 C C . LYS A 1 213 ? -7.215 8.612 25.993 1.00 69.31 213 LYS A C 1
ATOM 1675 O O . LYS A 1 213 ? -7.579 9.489 26.761 1.00 69.31 213 LYS A O 1
ATOM 1680 N N . GLU A 1 214 ? -5.932 8.341 25.758 1.00 66.38 214 GLU A N 1
ATOM 1681 C CA . GLU A 1 214 ? -4.838 8.942 26.535 1.00 66.38 214 GLU A CA 1
ATOM 1682 C C . GLU A 1 214 ? -3.955 9.880 25.698 1.00 66.38 214 GLU A C 1
ATOM 1684 O O . GLU A 1 214 ? -3.377 10.826 26.224 1.00 66.38 214 GLU A O 1
ATOM 1689 N N . LYS A 1 215 ? -3.830 9.632 24.385 1.00 82.38 215 LYS A N 1
ATOM 1690 C CA . LYS A 1 215 ? -2.767 10.222 23.544 1.00 82.38 215 LYS A CA 1
ATOM 1691 C C . LYS A 1 215 ? -3.239 10.589 22.127 1.00 82.38 215 LYS A C 1
ATOM 1693 O O . LYS A 1 215 ? -2.518 10.404 21.146 1.00 82.38 215 LYS A O 1
ATOM 1698 N N . SER A 1 216 ? -4.452 11.139 22.001 1.00 83.69 216 SER A N 1
ATOM 1699 C CA . SER A 1 216 ? -5.072 11.484 20.702 1.00 83.69 216 SER A CA 1
ATOM 1700 C C . SER A 1 216 ? -4.205 12.400 19.817 1.00 83.69 216 SER A C 1
ATOM 1702 O O . SER A 1 216 ? -4.096 12.159 18.613 1.00 83.69 216 SER A O 1
ATOM 1704 N N . LEU A 1 217 ? -3.530 13.401 20.403 1.00 89.25 217 LEU A N 1
ATOM 1705 C CA . LEU A 1 217 ? -2.631 14.297 19.663 1.00 89.25 217 LEU A CA 1
ATOM 1706 C C . LEU A 1 217 ? -1.428 13.543 19.077 1.00 89.25 217 LEU A C 1
ATOM 1708 O O . LEU A 1 217 ? -1.132 13.683 17.895 1.00 89.25 217 LEU A O 1
ATOM 1712 N N . GLN A 1 218 ? -0.773 12.702 19.882 1.00 91.44 218 GLN A N 1
ATOM 1713 C CA . GLN A 1 218 ? 0.388 11.914 19.453 1.00 91.44 218 GLN A CA 1
ATOM 1714 C C . GLN A 1 218 ? 0.007 10.913 18.359 1.00 91.44 218 GLN A C 1
ATOM 1716 O O . GLN A 1 218 ? 0.719 10.785 17.368 1.00 91.44 218 GLN A O 1
ATOM 1721 N N . ARG A 1 219 ? -1.152 10.255 18.488 1.00 91.88 219 ARG A N 1
ATOM 1722 C CA . ARG A 1 219 ? -1.698 9.375 17.446 1.00 91.88 219 ARG A CA 1
ATOM 1723 C C . ARG A 1 219 ? -1.844 10.108 16.110 1.00 91.88 219 ARG A C 1
ATOM 1725 O O . ARG A 1 219 ? -1.402 9.601 15.081 1.00 91.88 219 ARG A O 1
ATOM 1732 N N . ASN A 1 220 ? -2.472 11.284 16.123 1.00 93.00 220 ASN A N 1
ATOM 1733 C CA . ASN A 1 220 ? -2.706 12.063 14.907 1.00 93.00 220 ASN A CA 1
ATOM 1734 C C . ASN A 1 220 ? -1.398 12.609 14.319 1.00 93.00 220 ASN A C 1
ATOM 1736 O O . ASN A 1 220 ? -1.264 12.653 13.101 1.00 93.00 220 ASN A O 1
ATOM 1740 N N . LEU A 1 221 ? -0.424 12.962 15.163 1.00 95.69 221 LEU A N 1
ATOM 1741 C CA . LEU A 1 221 ? 0.912 13.361 14.723 1.00 95.69 221 LEU A CA 1
ATOM 1742 C C . LEU A 1 221 ? 1.616 12.222 13.974 1.00 95.69 221 LEU A C 1
ATOM 1744 O O . LEU A 1 221 ? 2.075 12.430 12.858 1.00 95.69 221 LEU A O 1
ATOM 1748 N N . TRP A 1 222 ? 1.645 11.012 14.540 1.00 97.06 222 TRP A N 1
ATOM 1749 C CA . TRP A 1 222 ? 2.242 9.843 13.882 1.00 97.06 222 TRP A CA 1
ATOM 1750 C C . TRP A 1 222 ? 1.537 9.465 12.575 1.00 97.06 222 TRP A C 1
ATOM 1752 O O . TRP A 1 222 ? 2.195 9.094 11.605 1.00 97.06 222 TRP A O 1
ATOM 1762 N N . PHE A 1 223 ? 0.212 9.627 12.515 1.00 96.69 223 PHE A N 1
ATOM 1763 C CA . PHE A 1 223 ? -0.535 9.477 11.265 1.00 96.69 223 PHE A CA 1
ATOM 1764 C C . PHE A 1 223 ? -0.155 10.555 10.239 1.00 96.69 223 PHE A C 1
ATOM 1766 O O . PHE A 1 223 ? 0.068 10.242 9.076 1.00 96.69 223 PHE A O 1
ATOM 1773 N N . GLY A 1 224 ? -0.008 11.812 10.666 1.00 97.50 224 GLY A N 1
ATOM 1774 C CA . GLY A 1 224 ? 0.466 12.901 9.810 1.00 97.50 224 GLY A CA 1
ATOM 1775 C C . GLY A 1 224 ? 1.878 12.661 9.269 1.00 97.50 224 GLY A C 1
ATOM 1776 O O . GLY A 1 224 ? 2.112 12.877 8.086 1.00 97.50 224 GLY A O 1
ATOM 1777 N N . ILE A 1 225 ? 2.791 12.142 10.098 1.00 98.25 225 ILE A N 1
ATOM 1778 C CA . ILE A 1 225 ? 4.139 11.722 9.679 1.00 98.25 225 ILE A CA 1
ATOM 1779 C C . ILE A 1 225 ? 4.053 10.608 8.628 1.00 98.25 225 ILE A C 1
ATOM 1781 O O . ILE A 1 225 ? 4.746 10.667 7.616 1.00 98.25 225 ILE A O 1
ATOM 1785 N N . SER A 1 226 ? 3.174 9.623 8.833 1.00 98.38 226 SER A N 1
ATOM 1786 C CA . SER A 1 226 ? 2.942 8.544 7.866 1.00 98.38 226 SER A CA 1
ATOM 1787 C C . SER A 1 226 ? 2.505 9.089 6.500 1.00 98.38 226 SER A C 1
ATOM 1789 O O . SER A 1 226 ? 3.134 8.801 5.484 1.00 98.38 226 SER A O 1
ATOM 1791 N N . VAL A 1 227 ? 1.491 9.962 6.481 1.00 98.44 227 VAL A N 1
ATOM 1792 C CA . VAL A 1 227 ? 0.996 10.605 5.251 1.00 98.44 227 VAL A CA 1
ATOM 1793 C C . VAL A 1 227 ? 2.055 11.512 4.613 1.00 98.44 227 VAL A C 1
ATOM 1795 O O . VAL A 1 227 ? 2.160 11.566 3.392 1.00 98.44 227 VAL A O 1
ATOM 1798 N N . PHE A 1 228 ? 2.870 12.204 5.409 1.00 98.56 228 PHE A N 1
ATOM 1799 C CA . PHE A 1 228 ? 3.966 13.027 4.899 1.00 98.56 228 PHE A CA 1
ATOM 1800 C C . PHE A 1 228 ? 4.989 12.194 4.114 1.00 98.56 228 PHE A C 1
ATOM 1802 O O . PHE A 1 228 ? 5.332 12.552 2.987 1.00 98.56 228 PHE A O 1
ATOM 1809 N N . PHE A 1 229 ? 5.420 11.051 4.654 1.00 98.62 229 PHE A N 1
ATOM 1810 C CA . PHE A 1 229 ? 6.342 10.162 3.943 1.00 98.62 229 PHE A CA 1
ATOM 1811 C C . PHE A 1 229 ? 5.705 9.486 2.724 1.00 98.62 229 PHE A C 1
ATOM 1813 O O . PHE A 1 229 ? 6.388 9.327 1.714 1.00 98.62 229 PHE A O 1
ATOM 1820 N N . PHE A 1 230 ? 4.400 9.190 2.755 1.00 98.50 230 PHE A N 1
ATOM 1821 C CA . PHE A 1 230 ? 3.666 8.769 1.556 1.00 98.50 230 PHE A CA 1
ATOM 1822 C C . PHE A 1 230 ? 3.767 9.813 0.432 1.00 98.50 230 PHE A C 1
ATOM 1824 O O . PHE A 1 230 ? 4.055 9.476 -0.714 1.00 98.50 230 PHE A O 1
ATOM 1831 N N . VAL A 1 231 ? 3.580 11.098 0.755 1.00 98.50 231 VAL A N 1
ATOM 1832 C CA . VAL A 1 231 ? 3.675 12.187 -0.231 1.00 98.50 231 VAL A CA 1
ATOM 1833 C C . VAL A 1 231 ? 5.097 12.328 -0.776 1.00 98.50 231 VAL A C 1
ATOM 1835 O O . VAL A 1 231 ? 5.253 12.511 -1.984 1.00 98.50 231 VAL A O 1
ATOM 1838 N N . ILE A 1 232 ? 6.132 12.204 0.063 1.00 98.44 232 ILE A N 1
ATOM 1839 C CA . ILE A 1 232 ? 7.530 12.215 -0.408 1.00 98.44 232 ILE A CA 1
ATOM 1840 C C . ILE A 1 232 ? 7.784 11.043 -1.358 1.00 98.44 232 ILE A C 1
ATOM 1842 O O . ILE A 1 232 ? 8.322 11.255 -2.441 1.00 98.44 232 ILE A O 1
ATOM 1846 N N . MET A 1 233 ? 7.355 9.834 -0.991 1.00 98.44 233 MET A N 1
ATOM 1847 C CA . MET A 1 233 ? 7.492 8.638 -1.824 1.00 98.44 233 MET A CA 1
ATOM 1848 C C . MET A 1 233 ? 6.845 8.839 -3.205 1.00 98.44 233 MET A C 1
ATOM 1850 O O . MET A 1 233 ? 7.485 8.608 -4.229 1.00 98.44 233 MET A O 1
ATOM 1854 N N . VAL A 1 234 ? 5.599 9.329 -3.246 1.00 98.12 234 VAL A N 1
ATOM 1855 C CA . VAL A 1 234 ? 4.893 9.635 -4.503 1.00 98.12 234 VAL A CA 1
ATOM 1856 C C . VAL A 1 234 ? 5.608 10.731 -5.296 1.00 98.12 234 VAL A C 1
ATOM 1858 O O . VAL A 1 234 ? 5.695 10.645 -6.519 1.00 98.12 234 VAL A O 1
ATOM 1861 N N . THR A 1 235 ? 6.146 11.746 -4.617 1.00 98.12 235 THR A N 1
ATOM 1862 C CA . THR A 1 235 ? 6.878 12.840 -5.268 1.00 98.12 235 THR A CA 1
ATOM 1863 C C . THR A 1 235 ? 8.165 12.337 -5.916 1.00 98.12 235 THR A C 1
ATOM 1865 O O . THR A 1 235 ? 8.405 12.669 -7.072 1.00 98.12 235 THR A O 1
ATOM 1868 N N . ALA A 1 236 ? 8.946 11.492 -5.237 1.00 97.25 236 ALA A N 1
ATOM 1869 C CA . ALA A 1 236 ? 10.153 10.882 -5.799 1.00 97.25 236 ALA A CA 1
ATOM 1870 C C . ALA A 1 236 ? 9.828 10.019 -7.032 1.00 97.25 236 ALA A C 1
ATOM 1872 O O . ALA A 1 236 ? 10.445 10.172 -8.083 1.00 97.25 236 ALA A O 1
ATOM 1873 N N . LEU A 1 237 ? 8.779 9.187 -6.961 1.00 96.81 237 LEU A N 1
ATOM 1874 C CA . LEU A 1 237 ? 8.306 8.416 -8.119 1.00 96.81 237 LEU A CA 1
ATOM 1875 C C . LEU A 1 237 ? 7.881 9.314 -9.290 1.00 96.81 237 LEU A C 1
ATOM 1877 O O . LEU A 1 237 ? 8.114 8.977 -10.449 1.00 96.81 237 LEU A O 1
ATOM 1881 N N . GLN A 1 238 ? 7.241 10.450 -9.015 1.00 97.06 238 GLN A N 1
ATOM 1882 C CA . GLN A 1 238 ? 6.752 11.352 -10.054 1.00 97.06 238 GLN A CA 1
ATOM 1883 C C . GLN A 1 238 ? 7.866 12.210 -10.671 1.00 97.06 238 GLN A C 1
ATOM 1885 O O . GLN A 1 238 ? 7.857 12.432 -11.880 1.00 97.06 238 GLN A O 1
ATOM 1890 N N . VAL A 1 239 ? 8.789 12.725 -9.862 1.00 97.31 239 VAL A N 1
ATOM 1891 C CA . VAL A 1 239 ? 9.825 13.666 -10.305 1.00 97.31 239 VAL A CA 1
ATOM 1892 C C . VAL A 1 239 ? 11.035 12.923 -10.857 1.00 97.31 239 VAL A C 1
ATOM 1894 O O . VAL A 1 239 ? 11.417 13.173 -11.995 1.00 97.31 239 VAL A O 1
ATOM 1897 N N . ASP A 1 240 ? 11.591 11.985 -10.093 1.00 96.06 240 ASP A N 1
ATOM 1898 C CA . ASP A 1 240 ? 12.875 11.359 -10.424 1.00 96.06 240 ASP A CA 1
ATOM 1899 C C . ASP A 1 240 ? 12.707 10.212 -11.434 1.00 96.06 240 ASP A C 1
ATOM 1901 O O . ASP A 1 240 ? 13.578 9.956 -12.271 1.00 96.06 240 ASP A O 1
ATOM 1905 N N . VAL A 1 241 ? 11.564 9.519 -11.375 1.00 96.31 241 VAL A N 1
ATOM 1906 C CA . VAL A 1 241 ? 11.295 8.354 -12.228 1.00 96.31 241 VAL A CA 1
ATOM 1907 C C . VAL A 1 241 ? 10.390 8.719 -13.399 1.00 96.31 241 VAL A C 1
ATOM 1909 O O . VAL A 1 241 ? 10.831 8.670 -14.544 1.00 96.31 241 VAL A O 1
ATOM 1912 N N . ALA A 1 242 ? 9.149 9.151 -13.140 1.00 96.06 242 ALA A N 1
ATOM 1913 C CA . ALA A 1 242 ? 8.155 9.387 -14.193 1.00 96.06 242 ALA A CA 1
ATOM 1914 C C . ALA A 1 242 ? 8.534 10.516 -15.166 1.00 96.06 242 ALA A C 1
ATOM 1916 O O . ALA A 1 242 ? 8.253 10.419 -16.357 1.00 96.06 242 ALA A O 1
ATOM 1917 N N . ASN A 1 243 ? 9.146 11.583 -14.653 1.00 96.44 243 ASN A N 1
ATOM 1918 C CA . ASN A 1 243 ? 9.599 12.728 -15.444 1.00 96.44 243 ASN A CA 1
ATOM 1919 C C . ASN A 1 243 ? 11.110 12.677 -15.744 1.00 96.44 243 ASN A C 1
ATOM 1921 O O . ASN A 1 243 ? 11.656 13.652 -16.258 1.00 96.44 243 ASN A O 1
ATOM 1925 N N . GLY A 1 244 ? 11.774 11.573 -15.397 1.00 95.81 244 GLY A N 1
ATOM 1926 C CA . GLY A 1 244 ? 13.219 11.406 -15.501 1.00 95.81 244 GLY A CA 1
ATOM 1927 C C . GLY A 1 244 ? 13.565 10.078 -16.156 1.00 95.81 244 GLY A C 1
ATOM 1928 O O . GLY A 1 244 ? 13.318 9.887 -17.345 1.00 95.81 244 GLY A O 1
ATOM 1929 N N . THR A 1 245 ? 14.117 9.162 -15.362 1.00 95.81 245 THR A N 1
ATOM 1930 C CA . THR A 1 245 ? 14.728 7.901 -15.828 1.00 95.81 245 THR A CA 1
ATOM 1931 C C . THR A 1 245 ? 13.838 7.048 -16.735 1.00 95.81 245 THR A C 1
ATOM 1933 O O . THR A 1 245 ? 14.338 6.438 -17.680 1.00 95.81 245 THR A O 1
ATOM 1936 N N . VAL A 1 246 ? 12.513 7.043 -16.536 1.00 96.19 246 VAL A N 1
ATOM 1937 C CA . VAL A 1 246 ? 11.627 6.227 -17.377 1.00 96.19 246 VAL A CA 1
ATOM 1938 C C . VAL A 1 246 ? 11.583 6.713 -18.828 1.00 96.19 246 VAL A C 1
ATOM 1940 O O . VAL A 1 246 ? 11.359 5.911 -19.728 1.00 96.19 246 VAL A O 1
ATOM 1943 N N . LEU A 1 247 ? 11.824 8.002 -19.088 1.00 95.56 247 LEU A N 1
ATOM 1944 C CA . LEU A 1 247 ? 11.753 8.585 -20.435 1.00 95.56 247 LEU A CA 1
ATOM 1945 C C . LEU A 1 247 ? 12.839 8.041 -21.375 1.00 95.56 247 LEU A C 1
ATOM 1947 O O . LEU A 1 247 ? 12.696 8.124 -22.594 1.00 95.56 247 LEU A O 1
ATOM 1951 N N . GLU A 1 248 ? 13.897 7.461 -20.811 1.00 94.12 248 GLU A N 1
ATOM 1952 C CA . GLU A 1 248 ? 14.982 6.800 -21.541 1.00 94.12 248 GLU A CA 1
ATOM 1953 C C . GLU A 1 248 ? 14.661 5.329 -21.862 1.00 94.12 248 GLU A C 1
ATOM 1955 O O . GLU A 1 248 ? 15.387 4.674 -22.611 1.00 94.12 248 GLU A O 1
ATOM 1960 N N . ARG A 1 249 ? 13.560 4.790 -21.320 1.00 90.94 249 ARG A N 1
ATOM 1961 C CA . ARG A 1 249 ? 13.115 3.413 -21.561 1.00 90.94 249 ARG A CA 1
ATOM 1962 C C . ARG A 1 249 ? 12.321 3.291 -22.869 1.00 90.94 249 ARG A C 1
ATOM 1964 O O . ARG A 1 249 ? 11.758 4.276 -23.349 1.00 90.94 249 ARG A O 1
ATOM 1971 N N . PRO A 1 250 ? 12.203 2.078 -23.433 1.00 91.19 250 PRO A N 1
ATOM 1972 C CA . PRO A 1 250 ? 11.302 1.805 -24.551 1.00 91.19 250 PRO A CA 1
ATOM 1973 C C . PRO A 1 250 ? 9.838 2.241 -24.292 1.00 91.19 250 PRO A C 1
ATOM 1975 O O . PRO A 1 250 ? 9.392 2.218 -23.139 1.00 91.19 250 PRO A O 1
ATOM 1978 N N . PRO A 1 251 ? 9.068 2.646 -25.328 1.00 91.00 251 PRO A N 1
ATOM 1979 C CA . PRO A 1 251 ? 7.709 3.183 -25.158 1.00 91.00 251 PRO A CA 1
ATOM 1980 C C . PRO A 1 251 ? 6.718 2.259 -24.430 1.00 91.00 251 PRO A C 1
ATOM 1982 O O . PRO A 1 251 ? 5.859 2.732 -23.689 1.00 91.00 251 PRO A O 1
ATOM 1985 N N . ASP A 1 252 ? 6.845 0.949 -24.617 1.00 89.19 252 ASP A N 1
ATOM 1986 C CA . ASP A 1 252 ? 6.082 -0.096 -23.928 1.00 89.19 252 ASP A CA 1
ATOM 1987 C C . ASP A 1 252 ? 6.365 -0.112 -22.416 1.00 89.19 252 ASP A C 1
ATOM 1989 O O . ASP A 1 252 ? 5.435 -0.135 -21.608 1.00 89.19 252 ASP A O 1
ATOM 1993 N N . VAL A 1 253 ? 7.634 0.013 -22.014 1.00 90.44 253 VAL A N 1
ATOM 1994 C CA . VAL A 1 253 ? 8.035 0.099 -20.598 1.00 90.44 253 VAL A CA 1
ATOM 1995 C C . VAL A 1 253 ? 7.556 1.409 -19.965 1.00 90.44 253 VAL A C 1
ATOM 1997 O O . VAL A 1 253 ? 7.082 1.408 -18.828 1.00 90.44 253 VAL A O 1
ATOM 2000 N N . GLN A 1 254 ? 7.609 2.524 -20.701 1.00 93.62 254 GLN A N 1
ATOM 2001 C CA . GLN A 1 254 ? 7.053 3.804 -20.241 1.00 93.62 254 GLN A CA 1
ATOM 2002 C C . GLN A 1 254 ? 5.551 3.704 -19.956 1.00 93.62 254 GLN A C 1
ATOM 2004 O O . GLN A 1 254 ? 5.061 4.206 -18.938 1.00 93.62 254 GLN A O 1
ATOM 2009 N N . GLN A 1 255 ? 4.814 3.035 -20.845 1.00 93.69 255 GLN A N 1
ATOM 2010 C CA . GLN A 1 255 ? 3.384 2.813 -20.686 1.00 93.69 255 GLN A CA 1
ATOM 2011 C C . GLN A 1 255 ? 3.084 1.911 -19.483 1.00 93.69 255 GLN A C 1
ATOM 2013 O O . GLN A 1 255 ? 2.242 2.276 -18.656 1.00 93.69 255 GLN A O 1
ATOM 2018 N N . LEU A 1 256 ? 3.805 0.793 -19.341 1.00 92.88 256 LEU A N 1
ATOM 2019 C CA . LEU A 1 256 ? 3.706 -0.097 -18.182 1.00 92.88 256 LEU A CA 1
ATOM 2020 C C . LEU A 1 256 ? 3.948 0.669 -16.876 1.00 92.88 256 LEU A C 1
ATOM 2022 O O . LEU A 1 256 ? 3.107 0.637 -15.978 1.00 92.88 256 LEU A O 1
ATOM 2026 N N . PHE A 1 257 ? 5.051 1.416 -16.785 1.00 95.38 257 PHE A N 1
ATOM 2027 C CA . PHE A 1 257 ? 5.366 2.220 -15.606 1.00 95.38 257 PHE A CA 1
ATOM 2028 C C . PHE A 1 257 ? 4.247 3.215 -15.281 1.00 95.38 257 PHE A C 1
ATOM 2030 O O . PHE A 1 257 ? 3.861 3.355 -14.122 1.00 95.38 257 PHE A O 1
ATOM 2037 N N . SER A 1 258 ? 3.689 3.889 -16.291 1.00 95.75 258 SER A N 1
ATOM 2038 C CA . SER A 1 258 ? 2.581 4.828 -16.096 1.00 95.75 258 SER A CA 1
ATOM 2039 C C . SER A 1 258 ? 1.351 4.144 -15.489 1.00 95.75 258 SER A C 1
ATOM 2041 O O . SER A 1 258 ? 0.762 4.680 -14.544 1.00 95.75 258 SER A O 1
ATOM 2043 N N . TYR A 1 259 ? 0.993 2.947 -15.972 1.00 95.62 259 TYR A N 1
ATOM 2044 C CA . TYR A 1 259 ? -0.103 2.158 -15.407 1.00 95.62 259 TYR A CA 1
ATOM 2045 C C . TYR A 1 259 ? 0.168 1.745 -13.967 1.00 95.62 259 TYR A C 1
ATOM 2047 O O . TYR A 1 259 ? -0.676 1.994 -13.104 1.00 95.62 259 TYR A O 1
ATOM 2055 N N . LEU A 1 260 ? 1.346 1.183 -13.694 1.00 95.69 260 LEU A N 1
ATOM 2056 C CA . LEU A 1 260 ? 1.722 0.757 -12.349 1.00 95.69 260 LEU A CA 1
ATOM 2057 C C . LEU A 1 260 ? 1.722 1.940 -11.384 1.00 95.69 260 LEU A C 1
ATOM 2059 O O . LEU A 1 260 ? 1.037 1.895 -10.370 1.00 95.69 260 LEU A O 1
ATOM 2063 N N . LYS A 1 261 ? 2.383 3.046 -11.741 1.00 97.06 261 LYS A N 1
ATOM 2064 C CA . LYS A 1 261 ? 2.454 4.262 -10.925 1.00 97.06 261 LYS A CA 1
ATOM 2065 C C . LYS A 1 261 ? 1.065 4.793 -10.567 1.00 97.06 261 LYS A C 1
ATOM 2067 O O . LYS A 1 261 ? 0.799 5.081 -9.401 1.00 97.06 261 LYS A O 1
ATOM 2072 N N . TRP A 1 262 ? 0.170 4.953 -11.545 1.00 97.12 262 TRP A N 1
ATOM 2073 C CA . TRP A 1 262 ? -1.175 5.469 -11.270 1.00 97.12 262 TRP A CA 1
ATOM 2074 C C . TRP A 1 262 ? -2.022 4.485 -10.466 1.00 97.12 262 TRP A C 1
ATOM 2076 O O . TRP A 1 262 ? -2.737 4.915 -9.558 1.00 97.12 262 TRP A O 1
ATOM 2086 N N . LEU A 1 263 ? -1.906 3.184 -10.739 1.00 96.75 263 LEU A N 1
ATOM 2087 C CA . LEU A 1 263 ? -2.553 2.148 -9.942 1.00 96.75 263 LEU A CA 1
ATOM 2088 C C . LEU A 1 263 ? -2.073 2.194 -8.486 1.00 96.75 263 LEU A C 1
ATOM 2090 O O . LEU A 1 263 ? -2.911 2.203 -7.582 1.00 96.75 263 LEU A O 1
ATOM 2094 N N . THR A 1 264 ? -0.761 2.302 -8.248 1.00 96.94 264 THR A N 1
ATOM 2095 C CA . THR A 1 264 ? -0.167 2.471 -6.916 1.00 96.94 264 THR A CA 1
ATOM 2096 C C . THR A 1 264 ? -0.719 3.721 -6.242 1.00 96.94 264 THR A C 1
ATOM 2098 O O . THR A 1 264 ? -1.326 3.611 -5.186 1.00 96.94 264 THR A O 1
ATOM 2101 N N . ILE A 1 265 ? -0.600 4.904 -6.858 1.00 97.06 265 ILE A N 1
ATOM 2102 C CA . ILE A 1 265 ? -1.031 6.173 -6.243 1.00 97.06 265 ILE A CA 1
ATOM 2103 C C . ILE A 1 265 ? -2.515 6.130 -5.862 1.00 97.06 265 ILE A C 1
ATOM 2105 O O . ILE A 1 265 ? -2.874 6.489 -4.738 1.00 97.06 265 ILE A O 1
ATOM 2109 N N . ILE A 1 266 ? -3.381 5.687 -6.776 1.00 97.31 266 ILE A N 1
ATOM 2110 C CA . ILE A 1 266 ? -4.832 5.676 -6.562 1.00 97.31 266 ILE A CA 1
ATOM 2111 C C . ILE A 1 266 ? -5.213 4.652 -5.492 1.00 97.31 266 ILE A C 1
ATOM 2113 O O . ILE A 1 266 ? -5.925 4.992 -4.545 1.00 97.31 266 ILE A O 1
ATOM 2117 N N . SER A 1 267 ? -4.739 3.409 -5.612 1.00 97.19 267 SER A N 1
ATOM 2118 C CA . SER A 1 267 ? -5.098 2.355 -4.658 1.00 97.19 267 SER A CA 1
ATOM 2119 C C . SER A 1 267 ? -4.480 2.604 -3.279 1.00 97.19 267 SER A C 1
ATOM 2121 O O . SER A 1 267 ? -5.179 2.494 -2.271 1.00 97.19 267 SER A O 1
ATOM 2123 N N . TRP A 1 268 ? -3.218 3.038 -3.208 1.00 98.06 268 TRP A N 1
ATOM 2124 C CA . TRP A 1 268 ? -2.516 3.266 -1.942 1.00 98.06 268 TRP A CA 1
ATOM 2125 C C . TRP A 1 268 ? -3.067 4.476 -1.190 1.00 98.06 268 TRP A C 1
ATOM 2127 O O . TRP A 1 268 ? -3.158 4.429 0.034 1.00 98.06 268 TRP A O 1
ATOM 2137 N N . SER A 1 269 ? -3.566 5.501 -1.894 1.00 97.94 269 SER A N 1
ATOM 2138 C CA . SER A 1 269 ? -4.295 6.618 -1.268 1.00 97.94 269 SER A CA 1
ATOM 2139 C C . SER A 1 269 ? -5.584 6.171 -0.563 1.00 97.94 269 SER A C 1
ATOM 2141 O O . SER A 1 269 ? -6.041 6.831 0.371 1.00 97.94 269 SER A O 1
ATOM 2143 N N . GLY A 1 270 ? -6.166 5.033 -0.956 1.00 97.81 270 GLY A N 1
ATOM 2144 C CA . GLY A 1 270 ? -7.331 4.453 -0.288 1.00 97.81 270 GLY A CA 1
ATOM 2145 C C . GLY A 1 270 ? -7.042 3.972 1.138 1.00 97.81 270 GLY A C 1
ATOM 2146 O O . GLY A 1 270 ? -7.908 4.075 2.007 1.00 97.81 270 GLY A O 1
ATOM 2147 N N . TYR A 1 271 ? -5.825 3.502 1.423 1.00 97.44 271 TYR A N 1
ATOM 2148 C CA . TYR A 1 271 ? -5.455 2.956 2.733 1.00 97.44 271 TYR A CA 1
ATOM 2149 C C . TYR A 1 271 ? -5.521 3.989 3.867 1.00 97.44 271 TYR A C 1
ATOM 2151 O O . TYR A 1 271 ? -6.240 3.732 4.839 1.00 97.44 271 TYR A O 1
ATOM 2159 N N . PRO A 1 272 ? -4.851 5.160 3.791 1.00 96.88 272 PRO A N 1
ATOM 2160 C CA . PRO A 1 272 ? -4.947 6.164 4.844 1.00 96.88 272 PRO A CA 1
ATOM 2161 C C . PRO A 1 272 ? -6.380 6.679 5.000 1.00 96.88 272 PRO A C 1
ATOM 2163 O O . PRO A 1 272 ? -6.795 6.942 6.125 1.00 96.88 272 PRO A O 1
ATOM 2166 N N . VAL A 1 273 ? -7.173 6.747 3.922 1.00 97.38 273 VAL A N 1
ATOM 2167 C CA . VAL A 1 273 ? -8.598 7.113 4.000 1.00 97.38 273 VAL A CA 1
ATOM 2168 C C . VAL A 1 273 ? -9.382 6.086 4.819 1.00 97.38 273 VAL A C 1
ATOM 2170 O O . VAL A 1 273 ? -10.089 6.459 5.754 1.00 97.38 273 VAL A O 1
ATOM 2173 N N . VAL A 1 274 ? -9.235 4.790 4.532 1.00 96.88 274 VAL A N 1
ATOM 2174 C CA . VAL A 1 274 ? -9.933 3.734 5.284 1.00 96.88 274 VAL A CA 1
ATOM 2175 C C . VAL A 1 274 ? -9.469 3.688 6.742 1.00 96.88 274 VAL A C 1
ATOM 2177 O O . VAL A 1 274 ? -10.303 3.569 7.638 1.00 96.88 274 VAL A O 1
ATOM 2180 N N . VAL A 1 275 ? -8.168 3.843 7.013 1.00 93.81 275 VAL A N 1
ATOM 2181 C CA . VAL A 1 275 ? -7.618 3.893 8.382 1.00 93.81 275 VAL A CA 1
ATOM 2182 C C . VAL A 1 275 ? -8.152 5.100 9.159 1.00 93.81 275 VAL A C 1
ATOM 2184 O O . VAL A 1 275 ? -8.506 4.968 10.335 1.00 93.81 275 VAL A O 1
ATOM 2187 N N . LEU A 1 276 ? -8.259 6.258 8.503 1.00 93.94 276 LEU A N 1
ATOM 2188 C CA . LEU A 1 276 ? -8.784 7.487 9.091 1.00 93.94 276 LEU A CA 1
ATOM 2189 C C . LEU A 1 276 ? -10.280 7.363 9.430 1.00 93.94 276 LEU A C 1
ATOM 2191 O O . LEU A 1 276 ? -10.719 7.780 10.503 1.00 93.94 276 LEU A O 1
ATOM 2195 N N . LEU A 1 277 ? -11.067 6.749 8.547 1.00 93.56 277 LEU A N 1
ATOM 2196 C CA . LEU A 1 277 ? -12.486 6.475 8.794 1.00 93.56 277 LEU A CA 1
ATOM 2197 C C . LEU A 1 277 ? -12.695 5.344 9.811 1.00 93.56 277 LEU A C 1
ATOM 2199 O O . LEU A 1 277 ? -13.710 5.322 10.504 1.00 93.56 277 LEU A O 1
ATOM 2203 N N . GLY A 1 278 ? -11.755 4.407 9.893 1.00 90.56 278 GLY A N 1
ATOM 2204 C CA . GLY A 1 278 ? -11.835 3.199 10.701 1.00 90.56 278 GLY A CA 1
ATOM 2205 C C . GLY A 1 278 ? -11.546 3.395 12.185 1.00 90.56 278 GLY A C 1
ATOM 2206 O O . GLY A 1 278 ? -11.500 4.501 12.731 1.00 90.56 278 GLY A O 1
ATOM 2207 N N . ARG A 1 279 ? -11.332 2.265 12.861 1.00 86.88 279 ARG A N 1
ATOM 2208 C CA . ARG A 1 279 ? -11.220 2.164 14.327 1.00 86.88 279 ARG A CA 1
ATOM 2209 C C . ARG A 1 279 ? -9.998 2.866 14.916 1.00 86.88 279 ARG A C 1
ATOM 2211 O O . ARG A 1 279 ? -9.950 3.071 16.126 1.00 86.88 279 ARG A O 1
ATOM 2218 N N . ALA A 1 280 ? -8.985 3.162 14.102 1.00 85.75 280 ALA A N 1
ATOM 2219 C CA . ALA A 1 280 ? -7.780 3.843 14.563 1.00 85.75 280 ALA A CA 1
ATOM 2220 C C . ALA A 1 280 ? -8.047 5.327 14.868 1.00 85.75 280 ALA A C 1
ATOM 2222 O O . ALA A 1 280 ? -7.547 5.838 15.872 1.00 85.75 280 ALA A O 1
ATOM 2223 N N . HIS A 1 281 ? -8.879 5.998 14.063 1.00 88.75 281 HIS A N 1
ATOM 2224 C CA . HIS A 1 281 ? -9.120 7.438 14.169 1.00 88.75 281 HIS A CA 1
ATOM 2225 C C . HIS A 1 281 ? -10.585 7.777 14.436 1.00 88.75 281 HIS A C 1
ATOM 2227 O O . HIS A 1 281 ? -10.945 7.940 15.604 1.00 88.75 281 HIS A O 1
ATOM 2233 N N . PHE A 1 282 ? -11.408 7.930 13.393 1.00 88.44 282 PHE A N 1
ATOM 2234 C CA . PHE A 1 282 ? -12.752 8.490 13.537 1.00 88.44 282 PHE A CA 1
ATOM 2235 C C . PHE A 1 282 ? -13.836 7.467 13.873 1.00 88.44 282 PHE A C 1
ATOM 2237 O O . PHE A 1 282 ? -14.892 7.882 14.336 1.00 88.44 282 PHE A O 1
ATOM 2244 N N . GLY A 1 283 ? -13.617 6.165 13.678 1.00 87.75 283 GLY A N 1
ATOM 2245 C CA . GLY A 1 283 ? -14.604 5.135 14.029 1.00 87.75 283 GLY A CA 1
ATOM 2246 C C . GLY A 1 283 ? -15.948 5.289 13.305 1.00 87.75 283 GLY A C 1
ATOM 2247 O O . GLY A 1 283 ? -16.991 4.981 13.872 1.00 87.75 283 GLY A O 1
ATOM 2248 N N . LEU A 1 284 ? -15.933 5.806 12.074 1.00 89.75 284 LEU A N 1
ATOM 2249 C CA . LEU A 1 284 ? -17.115 6.062 11.241 1.00 89.75 284 LEU A CA 1
ATOM 2250 C C . LEU A 1 284 ? -17.548 4.848 10.412 1.00 89.75 284 LEU A C 1
ATOM 2252 O O . LEU A 1 284 ? -18.621 4.868 9.812 1.00 89.75 284 LEU A O 1
ATOM 2256 N N . ILE A 1 285 ? -16.726 3.802 10.370 1.00 91.25 285 ILE A N 1
ATOM 2257 C CA . ILE A 1 285 ? -17.039 2.524 9.728 1.00 91.25 285 ILE A CA 1
ATOM 2258 C C . ILE A 1 285 ? -16.832 1.375 10.716 1.00 91.25 285 ILE A C 1
ATOM 2260 O O . ILE A 1 285 ? -15.970 1.439 11.597 1.00 91.25 285 ILE A O 1
ATOM 2264 N N . SER A 1 286 ? -17.637 0.317 10.579 1.00 89.69 286 SER A N 1
ATOM 2265 C CA . SER A 1 286 ? -17.546 -0.855 11.453 1.00 89.69 286 SER A CA 1
ATOM 2266 C C . SER A 1 286 ? -16.248 -1.631 11.213 1.00 89.69 286 SER A C 1
ATOM 2268 O O . SER A 1 286 ? -15.641 -1.541 10.144 1.00 89.69 286 SER A O 1
ATOM 2270 N N . LYS A 1 287 ? -15.849 -2.463 12.187 1.00 88.38 287 LYS A N 1
ATOM 2271 C CA . LYS A 1 287 ? -14.695 -3.369 12.043 1.00 88.38 287 LYS A CA 1
ATOM 2272 C C . LYS A 1 287 ? -14.770 -4.197 10.756 1.00 88.38 287 LYS A C 1
ATOM 2274 O O . LYS A 1 287 ? -13.776 -4.311 10.048 1.00 88.38 287 LYS A O 1
ATOM 2279 N N . GLY A 1 288 ? -15.929 -4.807 10.497 1.00 90.06 288 GLY A N 1
ATOM 2280 C CA . GLY A 1 288 ? -16.122 -5.663 9.328 1.00 90.06 288 GLY A CA 1
ATOM 2281 C C . GLY A 1 288 ? -15.977 -4.883 8.022 1.00 90.06 288 GLY A C 1
ATOM 2282 O O . GLY A 1 288 ? -15.316 -5.350 7.102 1.00 90.06 288 GLY A O 1
ATOM 2283 N N . MET A 1 289 ? -16.518 -3.664 7.970 1.00 91.50 289 MET A N 1
ATOM 2284 C CA . MET A 1 289 ? -16.393 -2.795 6.800 1.00 91.50 289 MET A CA 1
ATOM 2285 C C . MET A 1 289 ? -14.948 -2.341 6.564 1.00 91.50 289 MET A C 1
ATOM 2287 O O . MET A 1 289 ? -14.460 -2.446 5.445 1.00 91.50 289 MET A O 1
ATOM 2291 N N . GLU A 1 290 ? -14.250 -1.881 7.608 1.00 93.06 290 GLU A N 1
ATOM 2292 C CA . GLU A 1 290 ? -12.824 -1.524 7.532 1.00 93.06 290 GLU A CA 1
ATOM 2293 C C . GLU A 1 290 ? -11.998 -2.694 6.985 1.00 93.06 290 GLU A C 1
ATOM 2295 O O . GLU A 1 290 ? -11.213 -2.527 6.055 1.00 93.06 290 GLU A O 1
ATOM 2300 N N . ASP A 1 291 ? -12.214 -3.894 7.529 1.00 93.12 291 ASP A N 1
ATOM 2301 C CA . ASP A 1 291 ? -11.520 -5.094 7.084 1.00 93.12 291 ASP A CA 1
ATOM 2302 C C . ASP A 1 291 ? -11.844 -5.434 5.624 1.00 93.12 291 ASP A C 1
ATOM 2304 O O . ASP A 1 291 ? -10.916 -5.695 4.866 1.00 93.12 291 ASP A O 1
ATOM 2308 N N . ALA A 1 292 ? -13.115 -5.398 5.213 1.00 94.19 292 ALA A N 1
ATOM 2309 C CA . ALA A 1 292 ? -13.520 -5.704 3.841 1.00 94.19 292 ALA A CA 1
ATOM 2310 C C . ALA A 1 292 ? -12.944 -4.707 2.822 1.00 94.19 292 ALA A C 1
ATOM 2312 O O . ALA A 1 292 ? -12.424 -5.126 1.791 1.00 94.19 292 ALA A O 1
ATOM 2313 N N . LEU A 1 293 ? -12.986 -3.404 3.123 1.00 96.12 293 LEU A N 1
ATOM 2314 C CA . LEU A 1 293 ? -12.426 -2.361 2.258 1.00 96.12 293 LEU A CA 1
ATOM 2315 C C . LEU A 1 293 ? -10.915 -2.525 2.088 1.00 96.12 293 LEU A C 1
ATOM 2317 O O . LEU A 1 293 ? -10.421 -2.453 0.967 1.00 96.12 293 LEU A O 1
ATOM 2321 N N . LEU A 1 294 ? -10.189 -2.806 3.174 1.00 96.50 294 LEU A N 1
ATOM 2322 C CA . LEU A 1 294 ? -8.749 -3.066 3.097 1.00 96.50 294 LEU A CA 1
ATOM 2323 C C . LEU A 1 294 ? -8.437 -4.356 2.328 1.00 96.50 294 LEU A C 1
ATOM 2325 O O . LEU A 1 294 ? -7.459 -4.385 1.593 1.00 96.50 294 LEU A O 1
ATOM 2329 N N . CYS A 1 295 ? -9.286 -5.387 2.423 1.00 96.12 295 CYS A N 1
ATOM 2330 C CA . CYS A 1 295 ? -9.125 -6.604 1.622 1.00 96.12 295 CYS A CA 1
ATOM 2331 C C . CYS A 1 295 ? -9.297 -6.350 0.123 1.00 96.12 295 CYS A C 1
ATOM 2333 O O . CYS A 1 295 ? -8.539 -6.873 -0.691 1.00 96.12 295 CYS A O 1
ATOM 2335 N N . ILE A 1 296 ? -10.284 -5.533 -0.245 1.00 95.62 296 ILE A N 1
ATOM 2336 C CA . ILE A 1 296 ? -10.502 -5.131 -1.637 1.00 95.62 296 ILE A CA 1
ATOM 2337 C C . ILE A 1 296 ? -9.318 -4.296 -2.134 1.00 95.62 296 ILE A C 1
ATOM 2339 O O . ILE A 1 296 ? -8.831 -4.534 -3.237 1.00 95.62 296 ILE A O 1
ATOM 2343 N N . LEU A 1 297 ? -8.824 -3.361 -1.316 1.00 97.56 297 LEU A N 1
ATOM 2344 C CA . LEU A 1 297 ? -7.646 -2.564 -1.650 1.00 97.56 297 LEU A CA 1
ATOM 2345 C C . LEU A 1 297 ? -6.402 -3.431 -1.848 1.00 97.56 297 LEU A C 1
ATOM 2347 O O . LEU A 1 297 ? -5.722 -3.236 -2.845 1.00 97.56 297 LEU A O 1
ATOM 2351 N N . ASP A 1 298 ? -6.148 -4.413 -0.977 1.00 97.88 298 ASP A N 1
ATOM 2352 C CA . ASP A 1 298 ? -5.032 -5.357 -1.138 1.00 97.88 298 ASP A CA 1
ATOM 2353 C C . ASP A 1 298 ? -5.153 -6.175 -2.425 1.00 97.88 298 ASP A C 1
ATOM 2355 O O . ASP A 1 298 ? -4.161 -6.396 -3.113 1.00 97.88 298 ASP A O 1
ATOM 2359 N N . CYS A 1 299 ? -6.364 -6.605 -2.781 1.00 95.94 299 CYS A N 1
ATOM 2360 C CA . CYS A 1 299 ? -6.596 -7.307 -4.038 1.00 95.94 299 CYS A CA 1
ATOM 2361 C C . CYS A 1 299 ? -6.262 -6.413 -5.243 1.00 95.94 299 CYS A C 1
ATOM 2363 O O . CYS A 1 299 ? -5.575 -6.850 -6.160 1.00 95.94 299 CYS A O 1
ATOM 2365 N N . ILE A 1 300 ? -6.721 -5.160 -5.245 1.00 96.62 300 ILE A N 1
ATOM 2366 C CA . ILE A 1 300 ? -6.472 -4.218 -6.346 1.00 96.62 300 ILE A CA 1
ATOM 2367 C C . ILE A 1 300 ? -4.988 -3.851 -6.426 1.00 96.62 300 ILE A C 1
ATOM 2369 O O . ILE A 1 300 ? -4.417 -3.866 -7.513 1.00 96.62 300 ILE A O 1
ATOM 2373 N N . SER A 1 301 ? -4.369 -3.517 -5.294 1.00 96.81 301 SER A N 1
ATOM 2374 C CA . SER A 1 301 ? -2.996 -3.019 -5.247 1.00 96.81 301 SER A CA 1
ATOM 2375 C C . SER A 1 301 ? -1.986 -4.113 -5.560 1.00 96.81 301 SER A C 1
ATOM 2377 O O . SER A 1 301 ? -1.071 -3.870 -6.331 1.00 96.81 301 SER A O 1
ATOM 2379 N N . LYS A 1 302 ? -2.163 -5.319 -5.013 1.00 97.12 302 LYS A N 1
ATOM 2380 C CA . LYS A 1 302 ? -1.218 -6.418 -5.206 1.00 97.12 302 LYS A CA 1
ATOM 2381 C C . LYS A 1 302 ? -1.513 -7.165 -6.502 1.00 97.12 302 LYS A C 1
ATOM 2383 O O . LYS A 1 302 ? -0.721 -7.098 -7.429 1.00 97.12 302 LYS A O 1
ATOM 2388 N N . ILE A 1 303 ? -2.673 -7.823 -6.623 1.00 95.00 303 ILE A N 1
ATOM 2389 C CA . ILE A 1 303 ? -2.970 -8.624 -7.829 1.00 95.00 303 ILE A CA 1
ATOM 2390 C C . ILE A 1 303 ? -2.993 -7.737 -9.071 1.00 95.00 303 ILE A C 1
ATOM 2392 O O . ILE A 1 303 ? -2.471 -8.147 -10.099 1.00 95.00 303 ILE A O 1
ATOM 2396 N N . GLY A 1 304 ? -3.557 -6.529 -8.985 1.00 93.12 304 GLY A N 1
ATOM 2397 C CA . GLY A 1 304 ? -3.589 -5.610 -10.120 1.00 93.12 304 GLY A CA 1
ATOM 2398 C C . GLY A 1 304 ? -2.194 -5.210 -10.602 1.00 93.12 304 GLY A C 1
ATOM 2399 O O . GLY A 1 30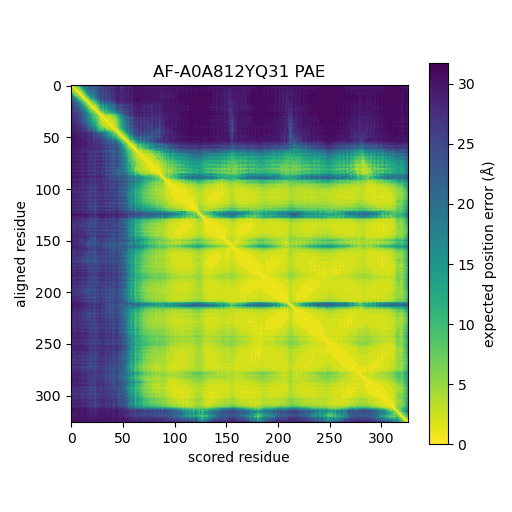4 ? -1.929 -5.319 -11.795 1.00 93.12 304 GLY A O 1
ATOM 2400 N N . MET A 1 305 ? -1.302 -4.780 -9.703 1.00 91.25 305 MET A N 1
ATOM 2401 C CA . MET A 1 305 ? 0.057 -4.380 -10.092 1.00 91.25 305 MET A CA 1
ATOM 2402 C C . MET A 1 305 ? 0.854 -5.555 -10.647 1.00 91.25 305 MET A C 1
ATOM 2404 O O . MET A 1 305 ? 1.356 -5.480 -11.766 1.00 91.25 305 MET A O 1
ATOM 2408 N N . GLU A 1 306 ? 0.901 -6.652 -9.895 1.00 91.00 306 GLU A N 1
ATOM 2409 C CA . GLU A 1 306 ? 1.671 -7.837 -10.264 1.00 91.00 306 GLU A CA 1
ATOM 2410 C C . GLU A 1 306 ? 1.183 -8.440 -11.590 1.00 91.00 306 GLU A C 1
ATOM 2412 O O . GLU A 1 306 ? 1.977 -8.873 -12.420 1.00 91.00 306 GLU A O 1
ATOM 2417 N N . PHE A 1 307 ? -0.128 -8.412 -11.850 1.00 90.25 307 PHE A N 1
ATOM 2418 C CA . PHE A 1 307 ? -0.698 -8.850 -13.125 1.00 90.25 307 PHE A CA 1
ATOM 2419 C C . PHE A 1 307 ? -0.156 -8.052 -14.317 1.00 90.25 307 PHE A C 1
ATOM 2421 O O . PHE A 1 307 ? 0.211 -8.653 -15.328 1.00 90.25 307 PHE A O 1
ATOM 2428 N N . PHE A 1 308 ? -0.088 -6.720 -14.207 1.00 89.94 308 PHE A N 1
ATOM 2429 C CA . PHE A 1 308 ? 0.472 -5.882 -15.270 1.00 89.94 308 PHE A CA 1
ATOM 2430 C C . PHE A 1 308 ? 1.957 -6.163 -15.486 1.00 89.94 308 PHE A C 1
ATOM 2432 O O . PHE A 1 308 ? 2.391 -6.236 -16.635 1.00 89.94 308 PHE A O 1
ATOM 2439 N N . VAL A 1 309 ? 2.717 -6.380 -14.409 1.00 87.31 309 VAL A N 1
ATOM 2440 C CA . VAL A 1 309 ? 4.140 -6.710 -14.528 1.00 87.31 309 VAL A CA 1
ATOM 2441 C C . VAL A 1 309 ? 4.327 -8.038 -15.246 1.00 87.31 309 VAL A C 1
ATOM 2443 O O . VAL A 1 309 ? 5.040 -8.073 -16.250 1.00 87.31 309 VAL A O 1
ATOM 2446 N N . VAL A 1 310 ? 3.653 -9.120 -14.832 1.00 85.06 310 VAL A N 1
ATOM 2447 C CA . VAL A 1 310 ? 3.926 -10.406 -15.490 1.00 85.06 310 VAL A CA 1
ATOM 2448 C C . VAL A 1 310 ? 3.435 -10.453 -16.936 1.00 85.06 310 VAL A C 1
ATOM 2450 O O . VAL A 1 310 ? 4.088 -11.077 -17.773 1.00 85.06 310 VAL A O 1
ATOM 2453 N N . ILE A 1 311 ? 2.329 -9.781 -17.272 1.00 84.50 311 ILE A N 1
ATOM 2454 C CA . ILE A 1 311 ? 1.846 -9.741 -18.660 1.00 84.50 311 ILE A CA 1
ATOM 2455 C C . ILE A 1 311 ? 2.804 -8.975 -19.561 1.00 84.50 311 ILE A C 1
ATOM 2457 O O . ILE A 1 311 ? 3.202 -9.503 -20.598 1.00 84.50 311 ILE A O 1
ATOM 2461 N N . SER A 1 312 ? 3.203 -7.765 -19.181 1.00 82.31 312 SER A N 1
ATOM 2462 C CA . SER A 1 312 ? 4.043 -6.952 -20.058 1.00 82.31 312 SER A CA 1
ATOM 2463 C C . SER A 1 312 ? 5.482 -7.475 -20.106 1.00 82.31 312 SER A C 1
ATOM 2465 O O . SER A 1 312 ? 6.066 -7.570 -21.185 1.00 82.31 312 SER A O 1
ATOM 2467 N N . CYS A 1 313 ? 6.037 -7.921 -18.975 1.00 73.50 313 CYS A N 1
ATOM 2468 C CA . CYS A 1 313 ? 7.425 -8.385 -18.912 1.00 73.50 313 CYS A CA 1
ATOM 2469 C C . CYS A 1 313 ? 7.617 -9.836 -19.389 1.00 73.50 313 CYS A C 1
ATOM 2471 O O . CYS A 1 313 ? 8.716 -10.185 -19.813 1.00 73.50 313 CYS A O 1
ATOM 2473 N N . SER A 1 314 ? 6.582 -10.692 -19.371 1.00 69.19 314 SER A N 1
ATOM 2474 C CA . SER A 1 314 ? 6.695 -12.072 -19.879 1.00 69.19 314 SER A CA 1
ATOM 2475 C C . SER A 1 314 ? 5.866 -12.386 -21.120 1.00 69.19 314 SER A C 1
ATOM 2477 O O . SER A 1 314 ? 6.233 -13.308 -21.849 1.00 69.19 314 SER A O 1
ATOM 2479 N N . GLY A 1 315 ? 4.735 -11.718 -21.334 1.00 58.22 315 GLY A N 1
ATOM 2480 C CA . GLY A 1 315 ? 3.841 -11.979 -22.465 1.00 58.22 315 GLY A CA 1
ATOM 2481 C C . GLY A 1 315 ? 4.204 -11.170 -23.706 1.00 58.22 315 GLY A C 1
ATOM 2482 O O . GLY A 1 315 ? 4.167 -11.699 -24.813 1.00 58.22 315 GLY A O 1
ATOM 2483 N N . GLU A 1 316 ? 4.587 -9.907 -23.517 1.00 59.88 316 GLU A N 1
ATOM 2484 C CA . GLU A 1 316 ? 4.845 -8.964 -24.617 1.00 59.88 316 GLU A CA 1
ATOM 2485 C C . GLU A 1 316 ? 6.342 -8.767 -24.906 1.00 59.88 316 GLU A C 1
ATOM 2487 O O . GLU A 1 316 ? 6.702 -8.169 -25.918 1.00 59.88 316 GLU A O 1
ATOM 2492 N N . GLY A 1 317 ? 7.222 -9.326 -24.066 1.00 57.66 317 GLY A N 1
ATOM 2493 C CA . GLY A 1 317 ? 8.674 -9.249 -24.243 1.00 57.66 317 GLY A CA 1
ATOM 2494 C C . GLY A 1 317 ? 9.273 -7.888 -23.882 1.00 57.66 317 GLY A C 1
ATOM 2495 O O . GLY A 1 317 ? 10.386 -7.591 -24.320 1.00 57.66 317 GLY A O 1
ATOM 2496 N N . ALA A 1 318 ? 8.563 -7.073 -23.091 1.00 58.12 318 ALA A N 1
ATOM 2497 C CA . ALA A 1 318 ? 9.089 -5.805 -22.607 1.00 58.12 318 ALA A CA 1
ATOM 2498 C C . ALA A 1 318 ? 10.385 -6.049 -21.819 1.00 58.12 318 ALA A C 1
ATOM 2500 O O . ALA A 1 318 ? 10.449 -6.894 -20.922 1.00 58.12 318 ALA A O 1
ATOM 2501 N N . GLN A 1 319 ? 11.435 -5.295 -22.145 1.00 63.06 319 GLN A N 1
ATOM 2502 C CA . GLN A 1 319 ? 12.755 -5.396 -21.520 1.00 63.06 319 GLN A CA 1
ATOM 2503 C C . GLN A 1 319 ? 12.779 -4.755 -20.118 1.00 63.06 319 GLN A C 1
ATOM 2505 O O . GLN A 1 319 ? 13.580 -3.868 -19.828 1.00 63.06 319 GLN A O 1
ATOM 2510 N N . CYS A 1 320 ? 11.904 -5.213 -19.221 1.00 64.44 320 CYS A N 1
ATOM 2511 C CA . CYS A 1 320 ? 11.754 -4.678 -17.865 1.00 64.44 320 CYS A CA 1
ATOM 2512 C C . CYS A 1 320 ? 13.029 -4.830 -17.016 1.00 64.44 320 CYS A C 1
ATOM 2514 O O . CYS A 1 320 ? 13.293 -4.015 -16.134 1.00 64.44 320 CYS A O 1
ATOM 2516 N N . HIS A 1 321 ? 13.839 -5.853 -17.312 1.00 62.59 321 HIS A N 1
ATOM 2517 C CA . HIS A 1 321 ? 15.064 -6.196 -16.583 1.00 62.59 321 HIS A CA 1
ATOM 2518 C C . HIS A 1 321 ? 16.323 -6.176 -17.457 1.00 62.59 321 HIS A C 1
ATOM 2520 O O . HIS A 1 321 ? 17.335 -6.750 -17.062 1.00 62.59 321 HIS A O 1
ATOM 2526 N N . ALA A 1 322 ? 16.290 -5.553 -18.645 1.00 53.88 322 ALA A N 1
ATOM 2527 C CA . ALA A 1 322 ? 17.466 -5.550 -19.514 1.00 53.88 322 ALA A CA 1
ATOM 2528 C C . ALA A 1 322 ? 18.692 -5.012 -18.764 1.00 53.88 322 ALA A C 1
ATOM 2530 O O . ALA A 1 322 ? 18.696 -3.880 -18.271 1.00 53.88 322 ALA A O 1
ATOM 2531 N N . LYS A 1 323 ? 19.725 -5.857 -18.675 1.00 47.34 323 LYS A N 1
ATOM 2532 C CA . LYS A 1 323 ? 21.062 -5.439 -18.272 1.00 47.34 323 LYS A CA 1
ATOM 2533 C C . LYS A 1 323 ? 21.542 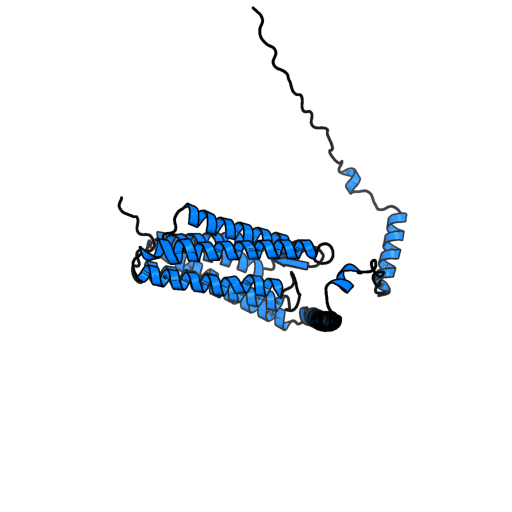-4.466 -19.339 1.00 47.34 323 LYS A C 1
ATOM 2535 O O . LYS A 1 323 ? 21.519 -4.797 -20.521 1.00 47.34 323 LYS A O 1
ATOM 2540 N N . GLU A 1 324 ? 21.944 -3.268 -18.930 1.00 44.41 324 GLU A N 1
ATOM 2541 C CA . GLU A 1 324 ? 22.795 -2.456 -19.791 1.00 44.41 324 GLU A CA 1
ATOM 2542 C C . GLU A 1 324 ? 24.050 -3.287 -20.068 1.00 44.41 324 GLU A C 1
ATOM 2544 O O . GLU A 1 324 ? 24.828 -3.546 -19.148 1.00 44.41 324 GLU A O 1
ATOM 2549 N N . ASP A 1 325 ? 24.220 -3.743 -21.308 1.00 38.19 325 ASP A N 1
ATOM 2550 C CA . ASP A 1 325 ? 25.501 -4.258 -21.774 1.00 38.19 325 ASP A CA 1
ATOM 2551 C C . ASP A 1 325 ? 26.504 -3.096 -21.694 1.00 38.19 325 ASP A C 1
ATOM 2553 O O . ASP A 1 325 ? 26.511 -2.192 -22.533 1.00 38.19 325 ASP A O 1
ATOM 2557 N N . LYS A 1 326 ? 27.303 -3.089 -20.626 1.00 34.03 326 LYS A N 1
ATOM 2558 C CA . LYS A 1 326 ? 28.458 -2.212 -20.420 1.00 34.03 326 LYS A CA 1
ATOM 2559 C C . LYS A 1 326 ? 29.716 -3.051 -20.285 1.00 34.03 326 LYS A C 1
ATOM 2561 O O . LYS A 1 326 ? 29.690 -4.023 -19.496 1.00 34.03 326 LYS A O 1
#

Radius of gyration: 26.71 Å; Cα contacts (8 Å, |Δi|>4): 316; chains: 1; bounding box: 88×58×78 Å